Protein AF-A0A812KE28-F1 (afdb_monomer_lite)

pLDDT: mean 78.77, std 24.31, range [26.3, 98.69]

Secondary structure (DSSP, 8-state):
--------PPPP----EEEEGGG-TT-HHHHHHHHHHHHHHHHHHHS---GGGGTTT----EEEEEEE-TTS-EEEEEEE-B----TT-PBPHHHHHHHHHHHTT--GGGEEEEEEE-TTSSSSS-PPPHHHHHHHHHHHHHHSEEEEEE-SSTT--SSEEEEEEEESGGGS---PPS-----------S---

Structure (mmCIF, N/CA/C/O backbone):
data_AF-A0A812KE28-F1
#
_entry.id   AF-A0A812KE28-F1
#
loop_
_atom_site.group_PDB
_atom_site.id
_atom_site.type_symbol
_atom_site.label_atom_id
_atom_site.label_alt_id
_atom_site.label_comp_id
_atom_site.label_asym_id
_atom_site.label_entity_id
_atom_site.label_seq_id
_atom_site.pdbx_PDB_ins_code
_atom_site.Cartn_x
_atom_site.Cartn_y
_atom_site.Cartn_z
_atom_site.occupancy
_atom_site.B_iso_or_equiv
_atom_site.auth_seq_id
_atom_site.auth_comp_id
_atom_site.auth_asym_id
_atom_site.auth_atom_id
_atom_site.pdbx_PDB_model_num
ATOM 1 N N . MET A 1 1 ? -19.542 -46.000 -8.761 1.00 37.72 1 MET A N 1
ATOM 2 C CA . MET A 1 1 ? -18.659 -45.176 -7.905 1.00 37.72 1 MET A CA 1
ATOM 3 C C . MET A 1 1 ? -17.827 -44.263 -8.810 1.00 37.72 1 MET A C 1
ATOM 5 O O . MET A 1 1 ? -16.831 -44.700 -9.364 1.00 37.72 1 MET A O 1
ATOM 9 N N . ARG A 1 2 ? -18.285 -43.032 -9.065 1.00 26.53 2 ARG A N 1
ATOM 10 C CA . ARG A 1 2 ? -17.530 -41.985 -9.777 1.00 26.53 2 ARG A CA 1
ATOM 11 C C . ARG A 1 2 ? -17.681 -40.709 -8.954 1.00 26.53 2 ARG A C 1
ATOM 13 O O . ARG A 1 2 ? -18.783 -40.181 -8.863 1.00 26.53 2 ARG A O 1
ATOM 20 N N . ARG A 1 3 ? -16.612 -40.272 -8.284 1.00 29.94 3 ARG A N 1
ATOM 21 C CA . ARG A 1 3 ? -16.568 -38.966 -7.614 1.00 29.94 3 ARG A CA 1
ATOM 22 C C . ARG A 1 3 ? -16.165 -37.935 -8.663 1.00 29.94 3 ARG A C 1
ATOM 24 O O . ARG A 1 3 ? -15.027 -37.939 -9.115 1.00 29.94 3 ARG A O 1
ATOM 31 N N . SER A 1 4 ? -17.123 -37.111 -9.074 1.00 26.30 4 SER A N 1
ATOM 32 C CA . SER A 1 4 ? -16.876 -35.915 -9.876 1.00 26.30 4 SER A CA 1
ATOM 33 C C . SER A 1 4 ? -16.371 -34.814 -8.947 1.00 26.30 4 SER A C 1
ATOM 35 O O . SER A 1 4 ? -17.132 -34.306 -8.130 1.00 26.30 4 SER A O 1
ATOM 37 N N . PHE A 1 5 ? -15.088 -34.478 -9.058 1.00 38.66 5 PHE A N 1
ATOM 38 C CA . PHE A 1 5 ? -14.515 -33.244 -8.529 1.00 38.66 5 PHE A CA 1
ATOM 39 C C . PHE A 1 5 ? -14.694 -32.156 -9.594 1.00 38.66 5 PHE A C 1
ATOM 41 O O . PHE A 1 5 ? -13.983 -32.158 -10.588 1.00 38.66 5 PHE A O 1
ATOM 48 N N . ASN A 1 6 ? -15.644 -31.251 -9.381 1.00 30.36 6 ASN A N 1
ATOM 49 C CA . ASN A 1 6 ? -15.790 -29.963 -10.065 1.00 30.36 6 ASN A CA 1
ATOM 50 C C . ASN A 1 6 ? -16.249 -28.987 -8.972 1.00 30.36 6 ASN A C 1
ATOM 52 O O . ASN A 1 6 ? -17.087 -29.360 -8.161 1.00 30.36 6 ASN A O 1
ATOM 56 N N . SER A 1 7 ? -15.792 -27.754 -8.844 1.00 32.28 7 SER A N 1
ATOM 57 C CA . SER A 1 7 ? -14.800 -26.948 -9.547 1.00 32.28 7 SER A CA 1
ATOM 58 C C . SER A 1 7 ? -14.500 -25.768 -8.614 1.00 32.28 7 SER A C 1
ATOM 60 O O . SER A 1 7 ? -15.306 -25.450 -7.740 1.00 32.28 7 SER A O 1
ATOM 62 N N . LEU A 1 8 ? -13.333 -25.152 -8.791 1.00 32.28 8 LEU A N 1
ATOM 63 C CA . LEU A 1 8 ? -12.823 -24.025 -8.017 1.00 32.28 8 LEU A CA 1
ATOM 64 C C . LEU A 1 8 ? -13.880 -22.951 -7.709 1.00 32.28 8 LEU A C 1
ATOM 66 O O . LEU A 1 8 ? -14.607 -22.504 -8.594 1.00 32.28 8 LEU A O 1
ATOM 70 N N . GLY A 1 9 ? -13.895 -22.520 -6.446 1.00 28.23 9 GLY A N 1
ATOM 71 C CA . GLY A 1 9 ? -14.680 -21.389 -5.975 1.00 28.23 9 GLY A CA 1
ATOM 72 C C . GLY A 1 9 ? -14.342 -20.115 -6.748 1.00 28.23 9 GLY A C 1
ATOM 73 O O . GLY A 1 9 ? -13.178 -19.751 -6.914 1.00 28.23 9 GLY A O 1
ATOM 74 N N . SER A 1 10 ? -15.400 -19.472 -7.228 1.00 35.31 10 SER A N 1
ATOM 75 C CA . SER A 1 10 ? -15.420 -18.173 -7.890 1.00 35.31 10 SER A CA 1
ATOM 76 C C . SER A 1 10 ? -14.762 -17.097 -7.013 1.00 35.31 10 SER A C 1
ATOM 78 O O . SER A 1 10 ? -15.231 -16.821 -5.909 1.00 35.31 10 SER A O 1
ATOM 80 N N . LEU A 1 11 ? -13.688 -16.484 -7.520 1.00 38.38 11 LEU A N 1
ATOM 81 C CA . LEU A 1 11 ? -13.110 -15.240 -7.003 1.00 38.38 11 LEU A CA 1
ATOM 82 C C . LEU A 1 11 ? -14.181 -14.135 -7.046 1.00 38.38 11 LEU A C 1
ATOM 84 O O . LEU A 1 11 ? -14.817 -13.945 -8.078 1.00 38.38 11 LEU A O 1
ATOM 88 N N . ALA A 1 12 ? -14.390 -13.468 -5.910 1.00 37.50 12 ALA A N 1
ATOM 89 C CA . ALA A 1 12 ? -15.411 -12.447 -5.677 1.00 37.50 12 ALA A CA 1
ATOM 90 C C . ALA A 1 12 ? -15.494 -11.374 -6.778 1.00 37.50 12 ALA A C 1
ATOM 92 O O . ALA A 1 12 ? -14.481 -10.989 -7.368 1.00 37.50 12 ALA A O 1
ATOM 93 N N . ALA A 1 13 ? -16.709 -10.863 -7.002 1.00 39.91 13 ALA A N 1
ATOM 94 C CA . ALA A 1 13 ? -16.970 -9.739 -7.888 1.00 39.91 13 ALA A CA 1
ATOM 95 C C . ALA A 1 13 ? -16.282 -8.486 -7.336 1.00 39.91 13 ALA A C 1
ATOM 97 O O . ALA A 1 13 ? -16.642 -7.936 -6.298 1.00 39.91 13 ALA A O 1
ATOM 98 N N . VAL A 1 14 ? -15.242 -8.077 -8.042 1.00 43.06 14 VAL A N 1
ATOM 99 C CA . VAL A 1 14 ? -14.545 -6.822 -7.843 1.00 43.06 14 VAL A CA 1
ATOM 100 C C . VAL A 1 14 ? -15.406 -5.705 -8.427 1.00 43.06 14 VAL A C 1
ATOM 102 O O . VAL A 1 14 ? -15.656 -5.700 -9.630 1.00 43.06 14 VAL A O 1
ATOM 105 N N . GLU A 1 15 ? -15.819 -4.742 -7.608 1.00 45.59 15 GLU A N 1
ATOM 106 C CA . GLU A 1 15 ? -16.233 -3.435 -8.119 1.00 45.59 15 GLU A CA 1
ATOM 107 C C . GLU A 1 15 ? -14.980 -2.571 -8.289 1.00 45.59 15 GLU A C 1
ATOM 109 O O . GLU A 1 15 ? -14.330 -2.230 -7.300 1.00 45.59 15 GLU A O 1
ATOM 114 N N . ASP A 1 16 ? -14.626 -2.249 -9.534 1.00 48.72 16 ASP A N 1
ATOM 115 C CA . ASP A 1 16 ? -13.628 -1.227 -9.845 1.00 48.72 16 ASP A CA 1
ATOM 116 C C . ASP A 1 16 ? -14.375 0.112 -9.974 1.00 48.72 16 ASP A C 1
ATOM 118 O O . ASP A 1 16 ? -15.079 0.356 -10.954 1.00 48.72 16 ASP A O 1
ATOM 122 N N . LEU A 1 17 ? -14.267 0.975 -8.962 1.00 59.72 17 LEU A N 1
ATOM 123 C CA . LEU A 1 17 ? -14.873 2.311 -8.980 1.00 59.72 17 LEU A CA 1
ATOM 124 C C . LEU A 1 17 ? -13.772 3.362 -9.114 1.00 59.72 17 LEU A C 1
ATOM 126 O O . LEU A 1 17 ? -12.861 3.378 -8.287 1.00 59.72 17 LEU A O 1
ATOM 130 N N . SER A 1 18 ? -13.854 4.218 -10.137 1.00 57.50 18 SER A N 1
ATOM 131 C CA . SER A 1 18 ? -12.934 5.345 -10.344 1.00 57.50 18 SER A CA 1
ATOM 132 C C . SER A 1 18 ? -13.529 6.627 -9.772 1.00 57.50 18 SER A C 1
ATOM 134 O O . SER A 1 18 ? -14.681 6.939 -10.065 1.00 57.50 18 SER A O 1
ATOM 136 N N . TRP A 1 19 ? -12.733 7.356 -8.994 1.00 64.75 19 TRP A N 1
ATOM 137 C CA . TRP A 1 19 ? -13.110 8.620 -8.360 1.00 64.75 19 TRP A CA 1
ATOM 138 C C . TRP A 1 19 ? -11.985 9.641 -8.525 1.00 64.75 19 TRP A C 1
ATOM 140 O O . TRP A 1 19 ? -10.807 9.260 -8.542 1.00 64.75 19 TRP A O 1
ATOM 150 N N . ASP A 1 20 ? -12.351 10.917 -8.618 1.00 65.38 20 ASP A N 1
ATOM 151 C CA . ASP A 1 20 ? -11.421 12.018 -8.376 1.00 65.38 20 ASP A CA 1
ATOM 152 C C . ASP A 1 20 ? -11.269 12.174 -6.852 1.00 65.38 20 ASP A C 1
ATOM 154 O O . ASP A 1 20 ? -12.243 12.042 -6.108 1.00 65.38 20 ASP A O 1
ATOM 158 N N . VAL A 1 21 ? -10.046 12.383 -6.359 1.00 59.62 21 VAL A N 1
ATOM 159 C CA . VAL A 1 21 ? -9.761 12.412 -4.908 1.00 59.62 21 VAL A CA 1
ATOM 160 C C . VAL A 1 21 ? -10.504 13.551 -4.209 1.00 59.62 21 VAL A C 1
ATOM 162 O O . VAL A 1 21 ? -10.950 13.378 -3.075 1.00 59.62 21 VAL A O 1
ATOM 165 N N . ASP A 1 22 ? -10.707 14.671 -4.902 1.00 60.78 22 ASP A N 1
ATOM 166 C CA . ASP A 1 22 ? -11.465 15.818 -4.394 1.00 60.78 22 ASP A CA 1
ATOM 167 C C . ASP A 1 22 ? -12.949 15.485 -4.148 1.00 60.78 22 ASP A C 1
ATOM 169 O O . ASP A 1 22 ? -13.578 16.083 -3.279 1.00 60.78 22 ASP A O 1
ATOM 173 N N . ASP A 1 23 ? -13.498 14.467 -4.820 1.00 64.06 23 ASP A N 1
ATOM 174 C CA . ASP A 1 23 ? -14.874 14.001 -4.605 1.00 64.06 23 ASP A CA 1
ATOM 175 C C . ASP A 1 23 ? -14.997 13.046 -3.392 1.00 64.06 23 ASP A C 1
ATOM 177 O O . ASP A 1 23 ? -16.087 12.562 -3.072 1.00 64.06 23 ASP A O 1
ATOM 181 N N . MET A 1 24 ? -13.891 12.747 -2.692 1.00 66.62 24 MET A N 1
ATOM 182 C CA . MET A 1 24 ? -13.823 11.762 -1.601 1.00 66.62 24 MET A CA 1
ATOM 183 C C . MET A 1 24 ? -13.942 12.362 -0.192 1.00 66.62 24 MET A C 1
ATOM 185 O O . MET A 1 24 ? -13.499 11.739 0.775 1.00 66.62 24 MET A O 1
ATOM 189 N N . GLU A 1 25 ? -14.588 13.523 -0.032 1.00 62.78 25 GLU A N 1
ATOM 190 C CA . GLU A 1 25 ? -14.766 14.203 1.270 1.00 62.78 25 GLU A CA 1
ATOM 191 C C . GLU A 1 25 ? -15.376 13.305 2.370 1.00 62.78 25 GLU A C 1
ATOM 193 O O . GLU A 1 25 ? -15.186 13.547 3.561 1.00 62.78 25 GLU A O 1
ATOM 198 N N . THR A 1 26 ? -16.089 12.243 1.985 1.00 72.06 26 THR A N 1
ATOM 199 C CA . THR A 1 26 ? -16.750 11.301 2.905 1.00 72.06 26 THR A CA 1
ATOM 200 C C . THR A 1 26 ? -15.920 10.062 3.272 1.00 72.06 26 THR A C 1
ATOM 202 O O . THR A 1 26 ? -16.363 9.274 4.105 1.00 72.06 26 THR A O 1
ATOM 205 N N . GLU A 1 27 ? -14.725 9.881 2.701 1.00 84.50 27 GLU A N 1
ATOM 206 C CA . GLU A 1 27 ? -13.867 8.696 2.895 1.00 84.50 27 GLU A CA 1
ATOM 207 C C . GLU A 1 27 ? -12.452 9.116 3.363 1.00 84.50 27 GLU A C 1
ATOM 209 O O . GLU A 1 27 ? -11.467 8.988 2.618 1.00 84.50 27 GLU A O 1
ATOM 214 N N . PRO A 1 28 ? -12.316 9.636 4.601 1.00 90.25 28 PRO A N 1
ATOM 215 C CA . PRO A 1 28 ? -11.078 10.245 5.092 1.00 90.25 28 PRO A CA 1
ATOM 216 C C . PRO A 1 28 ? -9.891 9.274 5.130 1.00 90.25 28 PRO A C 1
ATOM 218 O O . PRO A 1 28 ? -8.745 9.695 4.964 1.00 90.25 28 PRO A O 1
ATOM 221 N N . GLU A 1 29 ? -10.125 7.970 5.305 1.00 94.12 29 GLU A N 1
ATOM 222 C CA . GLU A 1 29 ? -9.060 6.966 5.290 1.00 94.12 29 GLU A CA 1
ATOM 223 C C . GLU A 1 29 ? -8.425 6.797 3.909 1.00 94.12 29 GLU A C 1
ATOM 225 O O . GLU A 1 29 ? -7.232 6.496 3.824 1.00 94.12 29 GLU A O 1
ATOM 230 N N . ILE A 1 30 ? -9.194 6.987 2.832 1.00 93.19 30 ILE A N 1
ATOM 231 C CA . ILE A 1 30 ? -8.682 6.888 1.461 1.00 93.19 30 ILE A CA 1
ATOM 232 C C . ILE A 1 30 ? -7.868 8.132 1.123 1.00 93.19 30 ILE A C 1
ATOM 234 O O . ILE A 1 30 ? -6.735 7.990 0.665 1.00 93.19 30 ILE A O 1
ATOM 238 N N . VAL A 1 31 ? -8.388 9.326 1.425 1.00 93.06 31 VAL A N 1
ATOM 239 C CA . VAL A 1 31 ? -7.655 10.592 1.240 1.00 93.06 31 VAL A CA 1
ATOM 240 C C . VAL A 1 31 ? -6.328 10.555 2.004 1.00 93.06 31 VAL A C 1
ATOM 242 O O . VAL A 1 31 ? -5.270 10.849 1.448 1.00 93.06 31 VAL A O 1
ATOM 245 N N . PHE A 1 32 ? -6.351 10.092 3.258 1.00 96.38 32 PHE A N 1
ATOM 246 C CA . PHE A 1 32 ? -5.139 9.907 4.053 1.00 96.38 32 PHE A CA 1
ATOM 247 C C . PHE A 1 32 ? -4.160 8.910 3.410 1.00 96.38 32 PHE A C 1
ATOM 249 O O . PHE A 1 32 ? -2.956 9.164 3.385 1.00 96.38 32 PHE A O 1
ATOM 256 N N . ALA A 1 33 ? -4.653 7.789 2.869 1.00 97.50 33 ALA A N 1
ATOM 257 C CA . ALA A 1 33 ? -3.813 6.798 2.196 1.00 97.50 33 ALA A CA 1
ATOM 258 C C . ALA A 1 33 ? -3.136 7.358 0.936 1.00 97.50 33 ALA A C 1
ATOM 260 O O . ALA A 1 33 ? -1.957 7.080 0.712 1.00 97.50 33 ALA A O 1
ATOM 261 N N . VAL A 1 34 ? -3.865 8.141 0.134 1.00 95.81 34 VAL A N 1
ATOM 262 C CA . VAL A 1 34 ? -3.349 8.789 -1.081 1.00 95.81 34 VAL A CA 1
ATOM 263 C C . VAL A 1 34 ? -2.249 9.781 -0.722 1.00 95.81 34 VAL A C 1
ATOM 265 O O . VAL A 1 34 ? -1.142 9.655 -1.243 1.00 95.81 34 VAL A O 1
ATOM 268 N N . ASN A 1 35 ? -2.504 10.682 0.231 1.00 95.94 35 ASN A N 1
ATOM 269 C CA . ASN A 1 35 ? -1.520 11.674 0.676 1.00 95.94 35 ASN A CA 1
ATOM 270 C C . ASN A 1 35 ? -0.254 11.001 1.225 1.00 95.94 35 ASN A C 1
ATOM 272 O O . ASN A 1 35 ? 0.861 11.330 0.825 1.00 95.94 35 ASN A O 1
ATOM 276 N N . ALA A 1 36 ? -0.411 9.987 2.081 1.00 98.25 36 ALA A N 1
ATOM 277 C CA . ALA A 1 36 ? 0.724 9.254 2.636 1.00 98.25 36 ALA A CA 1
ATOM 278 C C . ALA A 1 36 ? 1.523 8.490 1.563 1.00 98.25 36 ALA A C 1
ATOM 280 O O . ALA A 1 36 ? 2.746 8.357 1.671 1.00 98.25 36 ALA A O 1
ATOM 281 N N . LEU A 1 37 ? 0.859 7.969 0.526 1.00 98.00 37 LEU A N 1
ATOM 282 C CA . LEU A 1 37 ? 1.540 7.313 -0.588 1.00 98.00 37 LEU A CA 1
ATOM 283 C C . LEU A 1 37 ? 2.259 8.325 -1.487 1.00 98.00 37 LEU A C 1
ATOM 285 O O . LEU A 1 37 ? 3.371 8.036 -1.925 1.00 98.00 37 LEU A O 1
ATOM 289 N N . GLN A 1 38 ? 1.677 9.503 -1.714 1.00 96.56 38 GLN A N 1
ATOM 290 C CA . GLN A 1 38 ? 2.316 10.605 -2.433 1.00 96.56 38 GLN A CA 1
ATOM 291 C C . GLN A 1 38 ? 3.585 11.074 -1.707 1.00 96.56 38 GLN A C 1
ATOM 293 O O . GLN A 1 38 ? 4.635 11.234 -2.330 1.00 96.56 38 GLN A O 1
ATOM 298 N N . GLU A 1 39 ? 3.535 11.207 -0.379 1.00 97.50 39 GLU A N 1
ATOM 299 C CA . GLU A 1 39 ? 4.710 11.512 0.446 1.00 97.50 39 GLU A CA 1
ATOM 300 C C . GLU A 1 39 ? 5.782 10.416 0.354 1.00 97.50 39 GLU A C 1
ATOM 302 O O . GLU A 1 39 ? 6.972 10.712 0.207 1.00 97.50 39 GLU A O 1
ATOM 307 N N . LEU A 1 40 ? 5.388 9.138 0.418 1.00 98.00 40 LEU A N 1
ATOM 308 C CA . LEU A 1 40 ? 6.314 8.014 0.254 1.00 98.00 40 LEU A CA 1
ATOM 309 C C . LEU A 1 40 ? 6.955 8.011 -1.139 1.00 98.00 40 LEU A C 1
ATOM 311 O O . LEU A 1 40 ? 8.157 7.772 -1.251 1.00 98.00 40 LEU A O 1
ATOM 315 N N . PHE A 1 41 ? 6.173 8.283 -2.182 1.00 96.75 41 PHE A N 1
ATOM 316 C CA . PHE A 1 41 ? 6.643 8.379 -3.559 1.00 96.75 41 PHE A CA 1
ATOM 317 C C . PHE A 1 41 ? 7.673 9.503 -3.712 1.00 96.75 41 PHE A C 1
ATOM 319 O O . PHE A 1 41 ? 8.777 9.251 -4.194 1.00 96.75 41 PHE A O 1
ATOM 326 N N . ALA A 1 42 ? 7.374 10.706 -3.211 1.00 96.44 42 ALA A N 1
ATOM 327 C CA . ALA A 1 42 ? 8.297 11.840 -3.245 1.00 96.44 42 ALA A CA 1
ATOM 328 C C . ALA A 1 42 ? 9.604 11.542 -2.488 1.00 96.44 42 ALA A C 1
ATOM 330 O O . ALA A 1 42 ? 10.694 11.852 -2.968 1.00 96.44 42 ALA A O 1
ATOM 331 N N . ARG A 1 43 ? 9.516 10.878 -1.327 1.00 96.81 43 ARG A N 1
ATOM 332 C CA . ARG A 1 43 ? 10.693 10.423 -0.570 1.00 96.81 43 ARG A CA 1
ATOM 333 C C . ARG A 1 43 ? 11.511 9.387 -1.331 1.00 96.81 43 ARG A C 1
ATOM 335 O O . ARG A 1 43 ? 12.734 9.446 -1.289 1.00 96.81 43 ARG A O 1
ATOM 342 N N . TRP A 1 44 ? 10.855 8.437 -1.993 1.00 96.19 44 TRP A N 1
ATOM 343 C CA . TRP A 1 44 ? 11.526 7.418 -2.795 1.00 96.19 44 TRP A CA 1
ATOM 344 C C . TRP A 1 44 ? 12.261 8.034 -3.994 1.00 96.19 44 TRP A C 1
ATOM 346 O O . TRP A 1 44 ? 13.404 7.664 -4.233 1.00 96.19 44 TRP A O 1
ATOM 356 N N . GLN A 1 45 ? 11.672 9.022 -4.679 1.00 94.88 45 GLN A N 1
ATOM 357 C CA . GLN A 1 45 ? 12.322 9.724 -5.797 1.00 94.88 45 GLN A CA 1
ATOM 358 C C . GLN A 1 45 ? 13.629 10.429 -5.403 1.00 94.88 45 GLN A C 1
ATOM 360 O O . GLN A 1 45 ? 14.508 10.609 -6.240 1.00 94.88 45 GLN A O 1
ATOM 365 N N . GLN A 1 46 ? 13.744 10.850 -4.143 1.00 95.81 46 GLN A N 1
ATOM 366 C CA . GLN A 1 46 ? 14.921 11.541 -3.612 1.00 95.81 46 GLN A CA 1
ATOM 367 C C . GLN A 1 46 ? 15.919 10.592 -2.934 1.00 95.81 46 GLN A C 1
ATOM 369 O O . GLN A 1 46 ? 17.013 11.017 -2.566 1.00 95.81 46 GLN A O 1
ATOM 374 N N . ALA A 1 47 ? 15.543 9.332 -2.713 1.00 93.31 47 ALA A N 1
ATOM 375 C CA . ALA A 1 47 ? 16.365 8.375 -1.992 1.00 93.31 47 ALA A CA 1
ATOM 376 C C . ALA A 1 47 ? 17.410 7.730 -2.908 1.00 93.31 47 ALA A C 1
ATOM 378 O O . ALA A 1 47 ? 17.131 7.372 -4.050 1.00 93.31 47 ALA A O 1
ATOM 379 N N . GLU A 1 48 ? 18.603 7.488 -2.367 1.00 91.12 48 GLU A N 1
ATOM 380 C CA . GLU A 1 48 ? 19.551 6.563 -2.981 1.00 91.12 48 GLU A CA 1
ATOM 381 C C . GLU A 1 48 ? 19.060 5.127 -2.743 1.00 91.12 48 GLU A C 1
ATOM 383 O O . GLU A 1 48 ? 18.931 4.677 -1.601 1.00 91.12 48 GLU A O 1
ATOM 388 N N . THR A 1 49 ? 18.719 4.415 -3.818 1.00 86.81 49 THR A N 1
ATOM 389 C CA . THR A 1 49 ? 18.166 3.057 -3.739 1.00 86.81 49 THR A CA 1
ATOM 390 C C . THR A 1 49 ? 19.228 1.999 -4.007 1.00 86.81 49 THR A C 1
ATOM 392 O O . THR A 1 49 ? 19.957 2.081 -4.994 1.00 86.81 49 THR A O 1
ATOM 395 N N . ASP A 1 50 ? 19.256 0.951 -3.185 1.00 90.56 50 ASP A N 1
ATOM 396 C CA . ASP A 1 50 ? 20.098 -0.223 -3.418 1.00 90.56 50 ASP A CA 1
ATOM 397 C C . ASP A 1 50 ? 19.388 -1.232 -4.339 1.00 90.56 50 ASP A C 1
ATOM 399 O O . ASP A 1 50 ? 18.364 -1.824 -3.982 1.00 90.56 50 ASP A O 1
ATOM 403 N N . ASN A 1 51 ? 19.977 -1.464 -5.517 1.00 88.88 51 ASN A N 1
ATOM 404 C CA . ASN A 1 51 ? 19.496 -2.412 -6.526 1.00 88.88 51 ASN A CA 1
ATOM 405 C C . ASN A 1 51 ? 19.345 -3.847 -6.000 1.00 88.88 51 ASN A C 1
ATOM 407 O O . ASN A 1 51 ? 18.619 -4.648 -6.596 1.00 88.88 51 ASN A O 1
ATOM 411 N N . PHE A 1 52 ? 20.016 -4.196 -4.899 1.00 92.75 52 PHE A N 1
ATOM 412 C CA . PHE A 1 52 ? 19.870 -5.491 -4.247 1.00 92.75 52 PHE A CA 1
ATOM 413 C C . PHE A 1 52 ? 18.409 -5.803 -3.890 1.00 92.75 52 PHE A C 1
ATOM 415 O O . PHE A 1 52 ? 17.966 -6.944 -4.061 1.00 92.75 52 PHE A O 1
ATOM 422 N N . TRP A 1 53 ? 17.642 -4.806 -3.438 1.00 94.25 53 TRP A N 1
ATOM 423 C CA . TRP A 1 53 ? 16.277 -5.024 -2.955 1.00 94.25 53 TRP A CA 1
ATOM 424 C C . TRP A 1 53 ? 15.291 -5.381 -4.068 1.00 94.25 53 TRP A C 1
ATOM 426 O O . TRP A 1 53 ? 14.348 -6.119 -3.802 1.00 94.25 53 TRP A O 1
ATOM 436 N N . GLN A 1 54 ? 15.524 -4.959 -5.313 1.00 94.44 54 GLN A N 1
ATOM 437 C CA . GLN A 1 54 ? 14.703 -5.307 -6.485 1.00 94.44 54 GLN A CA 1
ATOM 438 C C . GLN A 1 54 ? 15.520 -6.063 -7.544 1.00 94.44 54 GLN A C 1
ATOM 440 O O . GLN A 1 54 ? 15.375 -5.861 -8.746 1.00 94.44 54 GLN A O 1
ATOM 445 N N . ARG A 1 55 ? 16.419 -6.948 -7.104 1.00 93.00 55 ARG A N 1
ATOM 446 C CA . ARG A 1 55 ? 17.411 -7.609 -7.969 1.00 93.00 55 ARG A CA 1
ATOM 447 C C . ARG A 1 55 ? 16.872 -8.599 -9.009 1.00 93.00 55 ARG A C 1
ATOM 449 O O . ARG A 1 55 ? 17.675 -9.101 -9.791 1.00 93.00 55 ARG A O 1
ATOM 456 N N . LYS A 1 56 ? 15.591 -8.990 -8.975 1.00 91.25 56 LYS A N 1
ATOM 457 C CA . LYS A 1 56 ? 15.038 -9.994 -9.906 1.00 91.25 56 LYS A CA 1
ATOM 458 C C . LYS A 1 56 ? 14.317 -9.330 -11.069 1.00 91.25 56 LYS A C 1
ATOM 460 O O . LYS A 1 56 ? 14.584 -9.682 -12.212 1.00 91.25 56 LYS A O 1
ATOM 465 N N . SER A 1 57 ? 13.387 -8.423 -10.788 1.00 91.88 57 SER A N 1
ATOM 466 C CA . SER A 1 57 ? 12.602 -7.734 -11.810 1.00 91.88 57 SER A CA 1
ATOM 467 C C . SER A 1 57 ? 13.106 -6.326 -12.103 1.00 91.88 57 SER A C 1
ATOM 469 O O . SER A 1 57 ? 12.688 -5.756 -13.107 1.00 91.88 57 SER A O 1
ATOM 471 N N . HIS A 1 58 ? 13.936 -5.750 -11.226 1.00 91.88 58 HIS A N 1
ATOM 472 C CA . HIS A 1 58 ? 14.337 -4.339 -11.253 1.00 91.88 58 HIS A CA 1
ATOM 473 C C . HIS A 1 58 ? 13.154 -3.364 -11.182 1.00 91.88 58 HIS A C 1
ATOM 475 O O . HIS A 1 58 ? 13.270 -2.208 -11.577 1.00 91.88 58 HIS A O 1
ATOM 481 N N . LYS A 1 59 ? 12.003 -3.827 -10.672 1.00 93.19 59 LYS A N 1
ATOM 482 C CA . LYS A 1 59 ? 10.799 -3.006 -10.511 1.00 93.19 59 LYS A CA 1
ATOM 483 C C . LYS A 1 59 ? 10.559 -2.709 -9.046 1.00 93.19 59 LYS A C 1
ATOM 485 O O . LYS A 1 59 ? 10.479 -3.628 -8.229 1.00 93.19 59 LYS A O 1
ATOM 490 N N . VAL A 1 60 ? 10.392 -1.430 -8.744 1.00 95.94 60 VAL A N 1
ATOM 491 C CA . VAL A 1 60 ? 9.924 -0.967 -7.441 1.00 95.94 60 VAL A CA 1
ATOM 492 C C . VAL A 1 60 ? 8.400 -0.980 -7.443 1.00 95.94 60 VAL A C 1
ATOM 494 O O . VAL A 1 60 ? 7.767 -0.687 -8.448 1.00 95.94 60 VAL A O 1
ATOM 497 N N . VAL A 1 61 ? 7.812 -1.329 -6.310 1.00 97.44 61 VAL A N 1
ATOM 498 C CA . VAL A 1 61 ? 6.400 -1.146 -5.987 1.00 97.44 61 VAL A CA 1
ATOM 499 C C . VAL A 1 61 ? 6.361 -0.493 -4.618 1.00 97.44 61 VAL A C 1
ATOM 501 O O . VAL A 1 61 ? 7.043 -0.952 -3.697 1.00 97.44 61 VAL A O 1
ATOM 504 N N . LEU A 1 62 ? 5.561 0.558 -4.480 1.00 98.12 62 LEU A N 1
ATOM 505 C CA . LEU A 1 62 ? 5.339 1.244 -3.211 1.00 98.12 62 LEU A CA 1
ATOM 506 C C . LEU A 1 62 ? 3.928 0.952 -2.717 1.00 98.12 62 LEU A C 1
ATOM 508 O O . LEU A 1 62 ? 2.987 0.831 -3.502 1.00 98.12 62 LEU A O 1
ATOM 512 N N . SER A 1 63 ? 3.778 0.843 -1.404 1.00 98.69 63 SER A N 1
ATOM 513 C CA . SER A 1 63 ? 2.474 0.715 -0.772 1.00 98.69 63 SER A CA 1
ATOM 514 C C . SER A 1 63 ? 2.441 1.435 0.566 1.00 98.69 63 SER A C 1
ATOM 516 O O . SER A 1 63 ? 3.456 1.545 1.252 1.00 98.69 63 SER A O 1
ATOM 518 N N . VAL A 1 64 ? 1.261 1.904 0.952 1.00 98.69 64 VAL A N 1
ATOM 519 C CA . VAL A 1 64 ? 0.969 2.385 2.299 1.00 98.69 64 VAL A CA 1
ATOM 520 C C . VAL A 1 64 ? -0.209 1.600 2.854 1.00 98.69 64 VAL A C 1
ATOM 522 O O . VAL A 1 64 ? -1.253 1.500 2.214 1.00 98.69 64 VAL A O 1
ATOM 525 N N . VAL A 1 65 ? -0.050 1.077 4.069 1.00 98.69 65 VAL A N 1
ATOM 526 C CA . VAL A 1 65 ? -1.120 0.438 4.840 1.00 98.69 65 VAL A CA 1
ATOM 527 C C . VAL A 1 65 ? -1.577 1.396 5.932 1.00 98.69 65 VAL A C 1
ATOM 529 O O . VAL A 1 65 ? -0.812 1.725 6.837 1.00 98.69 65 VAL A O 1
ATOM 532 N N . VAL A 1 66 ? -2.822 1.851 5.852 1.00 98.56 66 VAL A N 1
ATOM 533 C CA . VAL A 1 66 ? -3.430 2.758 6.827 1.00 98.56 66 VAL A CA 1
ATOM 534 C C . VAL A 1 66 ? -4.086 1.956 7.937 1.00 98.56 66 VAL A C 1
ATOM 536 O O . VAL A 1 66 ? -4.943 1.100 7.691 1.00 98.56 66 VAL A O 1
ATOM 539 N N . CYS A 1 67 ? -3.701 2.275 9.168 1.00 98.25 67 CYS A N 1
ATOM 540 C CA . CYS A 1 67 ? -4.281 1.720 10.379 1.00 98.25 67 CYS A CA 1
ATOM 541 C C . CYS A 1 67 ? -4.947 2.819 11.210 1.00 98.25 67 CYS A C 1
ATOM 543 O O . CYS A 1 67 ? -4.408 3.918 11.330 1.00 98.25 67 CYS A O 1
ATOM 545 N N . ALA A 1 68 ? -6.081 2.504 11.832 1.00 97.25 68 ALA A N 1
ATOM 546 C CA . ALA A 1 68 ? -6.742 3.373 12.801 1.00 97.25 68 ALA A CA 1
ATOM 547 C C . ALA A 1 68 ? -6.348 2.982 14.234 1.00 97.25 68 ALA A C 1
ATOM 549 O O . ALA A 1 68 ? -6.474 1.820 14.630 1.00 97.25 68 ALA A O 1
ATOM 550 N N . ARG A 1 69 ? -5.875 3.947 15.024 1.00 96.00 69 ARG A N 1
ATOM 551 C CA . ARG A 1 69 ? -5.715 3.816 16.481 1.00 96.00 69 ARG A CA 1
ATOM 552 C C . ARG A 1 69 ? -7.093 3.849 17.162 1.00 96.00 69 ARG A C 1
ATOM 554 O O . ARG A 1 69 ? -8.083 4.257 16.563 1.00 96.00 69 ARG A O 1
ATOM 561 N N . GLU A 1 70 ? -7.161 3.451 18.433 1.00 93.12 70 GLU A N 1
ATOM 562 C CA . GLU A 1 70 ? -8.425 3.426 19.197 1.00 93.12 70 GLU A CA 1
ATOM 563 C C . GLU A 1 70 ? -9.068 4.810 19.353 1.00 93.12 70 GLU A C 1
ATOM 565 O O . GLU A 1 70 ? -10.287 4.926 19.402 1.00 93.12 70 GLU A O 1
ATOM 570 N N . ASN A 1 71 ? -8.254 5.867 19.363 1.00 93.94 71 ASN A N 1
ATOM 571 C CA . ASN A 1 71 ? -8.707 7.257 19.392 1.00 93.94 71 ASN A CA 1
ATOM 572 C C . ASN A 1 71 ? -9.154 7.790 18.011 1.00 93.94 71 ASN A C 1
ATOM 574 O O . ASN A 1 71 ? -9.396 8.987 17.877 1.00 93.94 71 ASN A O 1
ATOM 578 N N . GLY A 1 72 ? -9.201 6.942 16.978 1.00 93.31 72 GLY A N 1
ATOM 579 C CA . GLY A 1 72 ? -9.562 7.311 15.607 1.00 93.31 72 GLY A CA 1
ATOM 580 C C . GLY A 1 72 ? -8.427 7.918 14.775 1.00 93.31 72 GLY A C 1
ATOM 581 O O . GLY A 1 72 ? -8.614 8.153 13.586 1.00 93.31 72 GLY A O 1
ATOM 582 N N . THR A 1 73 ? -7.239 8.148 15.346 1.00 96.50 73 THR A N 1
ATOM 583 C CA . THR A 1 73 ? -6.096 8.678 14.588 1.00 96.50 73 THR A CA 1
ATOM 584 C C . THR A 1 73 ? -5.609 7.666 13.552 1.00 96.50 73 THR A C 1
ATOM 586 O O . THR A 1 73 ? -5.360 6.501 13.874 1.00 96.50 73 THR A O 1
ATOM 589 N N . LEU A 1 74 ? -5.428 8.128 12.315 1.00 98.12 74 LEU A N 1
ATOM 590 C CA . LEU A 1 74 ? -4.894 7.328 11.218 1.00 98.12 74 LEU A CA 1
ATOM 591 C C . LEU A 1 74 ? -3.367 7.371 11.198 1.00 98.12 74 LEU A C 1
ATOM 593 O O . LEU A 1 74 ? -2.754 8.413 11.424 1.00 98.12 74 LEU A O 1
ATOM 597 N N . VAL A 1 75 ? -2.748 6.226 10.916 1.00 98.25 75 VAL A N 1
ATOM 598 C CA . VAL A 1 75 ? -1.294 6.097 10.782 1.00 98.25 75 VAL A CA 1
ATOM 599 C C . VAL A 1 75 ? -0.966 5.268 9.546 1.00 98.25 75 VAL A C 1
ATOM 601 O O . VAL A 1 75 ? -1.546 4.204 9.327 1.00 98.25 75 VAL A O 1
ATOM 604 N N . ALA A 1 76 ? -0.020 5.755 8.748 1.00 98.50 76 ALA A N 1
ATOM 605 C CA . ALA A 1 76 ? 0.444 5.120 7.523 1.00 98.50 76 ALA A CA 1
ATOM 606 C C . ALA A 1 76 ? 1.682 4.247 7.778 1.00 98.50 76 ALA A C 1
ATOM 608 O O . ALA A 1 76 ? 2.683 4.710 8.324 1.00 98.50 76 ALA A O 1
ATOM 609 N N . MET A 1 77 ? 1.631 2.992 7.336 1.00 98.56 77 MET A N 1
ATOM 610 C CA . MET A 1 77 ? 2.753 2.053 7.353 1.00 98.56 77 MET A CA 1
ATOM 611 C C . MET A 1 77 ? 3.286 1.884 5.930 1.00 98.56 77 MET A C 1
ATOM 613 O O . MET A 1 77 ? 2.663 1.174 5.135 1.00 98.56 77 MET A O 1
ATOM 617 N N . PRO A 1 78 ? 4.410 2.530 5.577 1.00 98.56 78 PRO A N 1
ATOM 618 C CA . PRO A 1 78 ? 4.968 2.417 4.240 1.00 98.56 78 PRO A CA 1
ATOM 619 C C . PRO A 1 78 ? 5.619 1.046 4.039 1.00 98.56 78 PRO A C 1
ATOM 621 O O . PRO A 1 78 ? 6.260 0.500 4.944 1.00 98.56 78 PRO A O 1
ATOM 624 N N . GLY A 1 79 ? 5.481 0.525 2.828 1.00 98.25 79 GLY A N 1
ATOM 625 C CA . GLY A 1 79 ? 6.049 -0.727 2.361 1.00 98.25 79 GLY A CA 1
ATOM 626 C C . GLY A 1 79 ? 6.619 -0.590 0.952 1.00 98.25 79 GLY A C 1
ATOM 627 O O . GLY A 1 79 ? 6.148 0.202 0.137 1.00 98.25 79 GLY A O 1
ATOM 628 N N . MET A 1 80 ? 7.645 -1.387 0.675 1.00 97.94 80 MET A N 1
ATOM 629 C CA . MET A 1 80 ? 8.292 -1.510 -0.629 1.00 97.94 80 MET A CA 1
ATOM 630 C C . MET A 1 80 ? 8.547 -2.994 -0.888 1.00 97.94 80 MET A C 1
ATOM 632 O O . MET A 1 80 ? 8.819 -3.742 0.056 1.00 97.94 80 MET A O 1
ATOM 636 N N . ASN A 1 81 ? 8.409 -3.450 -2.132 1.00 97.06 81 ASN A N 1
ATOM 637 C CA . ASN A 1 81 ? 8.692 -4.846 -2.466 1.00 97.06 81 ASN A CA 1
ATOM 638 C C . ASN A 1 81 ? 10.177 -5.171 -2.260 1.00 97.06 81 ASN A C 1
ATOM 640 O O . ASN A 1 81 ? 11.037 -4.339 -2.525 1.00 97.06 81 ASN A O 1
ATOM 644 N N . THR A 1 82 ? 10.485 -6.396 -1.837 1.00 95.88 82 THR A N 1
ATOM 645 C CA . THR A 1 82 ? 11.863 -6.893 -1.740 1.00 95.88 82 THR A CA 1
ATOM 646 C C . THR A 1 82 ? 11.994 -8.270 -2.385 1.00 95.88 82 THR A C 1
ATOM 648 O O . THR A 1 82 ? 11.166 -9.161 -2.200 1.00 95.88 82 THR A O 1
ATOM 651 N N . GLU A 1 83 ? 13.046 -8.462 -3.171 1.00 94.44 83 GLU A N 1
ATOM 652 C CA . GLU A 1 83 ? 13.230 -9.605 -4.066 1.00 94.44 83 GLU A CA 1
ATOM 653 C C . GLU A 1 83 ? 14.462 -10.432 -3.704 1.00 94.44 83 GLU A C 1
ATOM 655 O O . GLU A 1 83 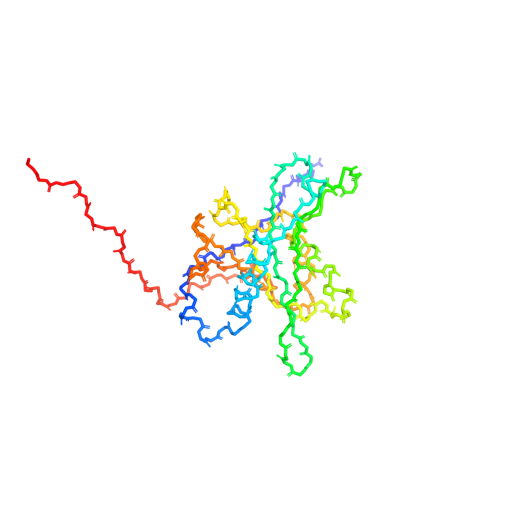? 15.281 -10.812 -4.549 1.00 94.44 83 GLU A O 1
ATOM 660 N N . VAL A 1 84 ? 14.589 -10.740 -2.416 1.00 86.44 84 VAL A N 1
ATOM 661 C CA . VAL A 1 84 ? 15.651 -11.617 -1.927 1.00 86.44 84 VAL A CA 1
ATOM 662 C C . VAL A 1 84 ? 15.384 -13.030 -2.458 1.00 86.44 84 VAL A C 1
ATOM 664 O O . VAL A 1 84 ? 14.287 -13.569 -2.312 1.00 86.44 84 VAL A O 1
ATOM 667 N N . ALA A 1 85 ? 16.365 -13.631 -3.135 1.00 72.00 85 ALA A N 1
ATOM 668 C CA . ALA A 1 85 ? 16.227 -14.967 -3.714 1.00 72.00 85 ALA A CA 1
ATOM 669 C C . ALA A 1 85 ? 16.227 -16.037 -2.611 1.00 72.00 85 ALA A C 1
ATOM 671 O O . ALA A 1 85 ? 17.260 -16.617 -2.293 1.00 72.00 85 ALA A O 1
ATOM 672 N N . LEU A 1 86 ? 15.057 -16.271 -2.021 1.00 78.25 86 LEU A N 1
ATOM 673 C CA . LEU A 1 86 ? 14.826 -17.238 -0.952 1.00 78.25 86 LEU A CA 1
ATOM 674 C C . LEU A 1 86 ? 13.742 -18.235 -1.363 1.00 78.25 86 LEU A C 1
ATOM 676 O O . LEU A 1 86 ? 12.870 -17.917 -2.174 1.00 78.25 86 LEU A O 1
ATOM 680 N N . THR A 1 87 ? 13.741 -19.415 -0.741 1.00 82.38 87 THR A N 1
ATOM 681 C CA . THR A 1 87 ? 12.695 -20.437 -0.926 1.00 82.38 87 THR A CA 1
ATOM 682 C C . THR A 1 87 ? 11.297 -19.901 -0.599 1.00 82.38 87 THR A C 1
ATOM 684 O O . THR A 1 87 ? 10.321 -20.300 -1.224 1.00 82.38 87 THR A O 1
ATOM 687 N N . ALA A 1 88 ? 11.201 -18.952 0.339 1.00 80.94 88 ALA A N 1
ATOM 688 C CA . ALA A 1 88 ? 9.951 -18.285 0.712 1.00 80.94 88 ALA A CA 1
ATOM 689 C C . ALA A 1 88 ? 9.445 -17.260 -0.331 1.00 80.94 88 ALA A C 1
ATOM 691 O O . ALA A 1 88 ? 8.320 -16.773 -0.214 1.00 80.94 88 ALA A O 1
ATOM 692 N N . GLY A 1 89 ? 10.245 -16.950 -1.357 1.00 86.19 89 GLY A N 1
ATOM 693 C CA . GLY A 1 89 ? 9.910 -16.007 -2.424 1.00 86.19 89 GLY A CA 1
ATOM 694 C C . GLY A 1 89 ? 10.108 -14.530 -2.062 1.00 86.19 89 GLY A C 1
ATOM 695 O O . GLY A 1 89 ? 10.514 -14.183 -0.955 1.00 86.19 89 GLY A O 1
ATOM 696 N N . SER A 1 90 ? 9.822 -13.656 -3.034 1.00 92.50 90 SER A N 1
ATOM 697 C CA . SER A 1 90 ? 9.855 -12.196 -2.869 1.00 92.50 90 SER A CA 1
ATOM 698 C C . SER A 1 90 ? 8.702 -11.699 -1.981 1.00 92.50 90 SER A C 1
ATOM 700 O O . SER A 1 90 ? 7.605 -12.279 -1.963 1.00 92.50 90 SER A O 1
ATOM 702 N N . LEU A 1 91 ? 8.913 -10.579 -1.293 1.00 95.12 91 LEU A N 1
ATOM 703 C CA . LEU A 1 91 ? 7.903 -9.883 -0.500 1.00 95.12 91 LEU A CA 1
ATOM 704 C C . LEU A 1 91 ? 7.301 -8.729 -1.313 1.00 95.12 91 LEU A C 1
ATOM 706 O O . LEU A 1 91 ? 8.025 -7.914 -1.875 1.00 95.12 91 LEU A O 1
ATOM 710 N N . CYS A 1 92 ? 5.973 -8.657 -1.382 1.00 97.44 92 CYS A N 1
ATOM 711 C CA . CYS A 1 92 ? 5.278 -7.553 -2.050 1.00 97.44 92 CYS A CA 1
ATOM 712 C C . CYS A 1 92 ? 5.182 -6.334 -1.119 1.00 97.44 92 CYS A C 1
ATOM 714 O O . CYS A 1 92 ? 5.200 -6.496 0.104 1.00 97.44 92 CYS A O 1
ATOM 716 N N . ALA A 1 93 ? 5.042 -5.135 -1.685 1.00 98.38 93 ALA A N 1
ATOM 717 C CA . ALA A 1 93 ? 5.027 -3.883 -0.929 1.00 98.38 93 ALA A CA 1
ATOM 718 C C . ALA A 1 93 ? 3.895 -3.831 0.109 1.00 98.38 93 ALA A C 1
ATOM 720 O O . ALA A 1 93 ? 4.108 -3.410 1.244 1.00 98.38 93 ALA A O 1
ATOM 721 N N . GLU A 1 94 ? 2.718 -4.343 -0.243 1.00 98.56 94 GLU A N 1
ATOM 722 C CA . GLU A 1 94 ? 1.542 -4.408 0.627 1.00 98.56 94 GLU A CA 1
ATOM 723 C C . GLU A 1 94 ? 1.833 -5.279 1.855 1.00 98.56 94 GLU A C 1
ATOM 725 O O . GLU A 1 94 ? 1.554 -4.893 2.989 1.00 98.56 94 GLU A O 1
ATOM 730 N N . ARG A 1 95 ? 2.467 -6.444 1.647 1.00 97.69 95 ARG A N 1
ATOM 731 C CA . ARG A 1 95 ? 2.854 -7.357 2.736 1.00 97.69 95 ARG A CA 1
ATOM 732 C C . ARG A 1 95 ? 3.941 -6.756 3.622 1.00 97.69 95 ARG A C 1
ATOM 734 O O . ARG A 1 95 ? 3.903 -6.976 4.829 1.00 97.69 95 ARG A O 1
ATOM 741 N N . ALA A 1 96 ? 4.868 -5.982 3.057 1.00 98.19 96 ALA A N 1
ATOM 742 C CA . ALA A 1 96 ? 5.850 -5.238 3.841 1.00 98.19 96 ALA A CA 1
ATOM 743 C C . ALA A 1 96 ? 5.171 -4.194 4.749 1.00 98.19 96 ALA A C 1
ATOM 745 O O . ALA A 1 96 ? 5.478 -4.129 5.939 1.00 98.19 96 ALA A O 1
ATOM 746 N N . GLY A 1 97 ? 4.192 -3.445 4.226 1.00 98.50 97 GLY A N 1
ATOM 747 C CA . GLY A 1 97 ? 3.397 -2.497 5.013 1.00 98.50 97 GLY A CA 1
ATOM 748 C C . GLY A 1 97 ? 2.563 -3.176 6.108 1.00 98.50 97 GLY A C 1
ATOM 749 O O . GLY A 1 97 ? 2.545 -2.710 7.246 1.00 98.50 97 GLY A O 1
ATOM 750 N N . ILE A 1 98 ? 1.936 -4.322 5.811 1.00 98.38 98 ILE A N 1
ATOM 751 C CA . ILE A 1 98 ? 1.181 -5.114 6.801 1.00 98.38 98 ILE A CA 1
ATOM 752 C C . ILE A 1 98 ? 2.110 -5.624 7.909 1.00 98.38 98 ILE A C 1
ATOM 754 O O . ILE A 1 98 ? 1.778 -5.522 9.089 1.00 98.38 98 ILE A O 1
ATOM 758 N N . ALA A 1 99 ? 3.278 -6.164 7.551 1.00 98.06 99 ALA A N 1
ATOM 759 C CA . ALA A 1 99 ? 4.256 -6.634 8.529 1.00 98.06 99 ALA A CA 1
ATOM 760 C C . ALA A 1 99 ? 4.731 -5.489 9.433 1.00 98.06 99 ALA A C 1
ATOM 762 O O . ALA A 1 99 ? 4.805 -5.662 10.647 1.00 98.06 99 ALA A O 1
ATOM 763 N N . ARG A 1 100 ? 4.960 -4.299 8.864 1.00 98.44 100 ARG A N 1
ATOM 764 C CA . ARG A 1 100 ? 5.286 -3.099 9.637 1.00 98.44 100 ARG A CA 1
ATOM 765 C C . ARG A 1 100 ? 4.160 -2.700 10.593 1.00 98.44 100 ARG A C 1
ATOM 767 O O . ARG A 1 100 ? 4.444 -2.404 11.747 1.00 98.44 100 ARG A O 1
ATOM 774 N N . ALA A 1 101 ? 2.900 -2.746 10.161 1.00 98.31 101 ALA A N 1
ATOM 775 C CA . ALA A 1 101 ? 1.758 -2.498 11.045 1.00 98.31 101 ALA A CA 1
ATOM 776 C C . ALA A 1 101 ? 1.752 -3.449 12.254 1.00 98.31 101 ALA A C 1
ATOM 778 O O . ALA A 1 101 ? 1.520 -3.016 13.382 1.00 98.31 101 ALA A O 1
ATOM 779 N N . ALA A 1 102 ? 2.066 -4.729 12.030 1.00 97.81 102 ALA A N 1
ATOM 780 C CA . ALA A 1 102 ? 2.187 -5.711 13.102 1.00 97.81 102 ALA A CA 1
ATOM 781 C C . ALA A 1 102 ? 3.365 -5.406 14.048 1.00 97.81 102 ALA A C 1
ATOM 783 O O . ALA A 1 102 ? 3.213 -5.543 15.260 1.00 97.81 102 ALA A O 1
ATOM 784 N N . THR A 1 103 ? 4.511 -4.950 13.527 1.00 98.19 103 THR A N 1
ATOM 785 C CA . THR A 1 103 ? 5.652 -4.487 14.343 1.00 98.19 103 THR A CA 1
ATOM 786 C C . THR A 1 103 ? 5.294 -3.278 15.209 1.00 98.19 103 THR A C 1
ATOM 788 O O . THR A 1 103 ? 5.753 -3.184 16.340 1.00 98.19 103 THR A O 1
ATOM 791 N N . GLU A 1 104 ? 4.423 -2.397 14.717 1.00 97.62 104 GLU A N 1
ATOM 792 C CA . GLU A 1 104 ? 3.885 -1.239 15.449 1.00 97.62 104 GLU A CA 1
ATOM 793 C C . GLU A 1 104 ? 2.675 -1.591 16.345 1.00 97.62 104 GLU A C 1
ATOM 795 O O . GLU A 1 104 ? 1.935 -0.709 16.802 1.00 97.62 104 GLU A O 1
ATOM 800 N N . PHE A 1 105 ? 2.471 -2.890 16.595 1.00 96.81 105 PHE A N 1
ATOM 801 C CA . PHE A 1 105 ? 1.447 -3.471 17.467 1.00 96.81 105 PHE A CA 1
ATOM 802 C C . PHE A 1 105 ? 0.000 -3.131 17.084 1.00 96.81 105 PHE A C 1
ATOM 804 O O . PHE A 1 105 ? -0.900 -3.171 17.924 1.00 96.81 105 PHE A O 1
ATOM 811 N N . PHE A 1 106 ? -0.265 -2.828 15.811 1.00 97.75 106 PHE A N 1
ATOM 812 C CA . PHE A 1 106 ? -1.640 -2.723 15.338 1.00 97.75 106 PHE A CA 1
ATOM 813 C C . PHE A 1 106 ? -2.276 -4.110 15.236 1.00 97.75 106 PHE A C 1
ATOM 815 O O . PHE A 1 106 ? -1.745 -5.029 14.613 1.00 97.75 106 PHE A O 1
ATOM 822 N N . HIS A 1 107 ? -3.467 -4.251 15.813 1.00 96.50 107 HIS A N 1
ATOM 823 C CA . HIS A 1 107 ? -4.301 -5.425 15.581 1.00 96.50 107 HIS A CA 1
ATOM 824 C C . HIS A 1 107 ? -4.784 -5.463 14.128 1.00 96.50 107 HIS A C 1
ATOM 826 O O . HIS A 1 107 ? -5.045 -4.418 13.540 1.00 96.50 107 HIS A O 1
ATOM 832 N N . ALA A 1 108 ? -5.0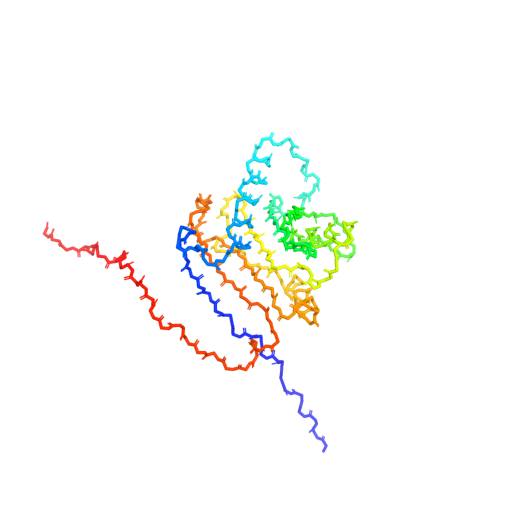13 -6.660 13.577 1.00 94.88 108 ALA A N 1
ATOM 833 C CA . ALA A 1 108 ? -5.522 -6.825 12.210 1.00 94.88 108 ALA A CA 1
ATOM 834 C C . ALA A 1 108 ? -6.757 -5.944 11.926 1.00 94.88 108 ALA A C 1
ATOM 836 O O . ALA A 1 108 ? -6.768 -5.230 10.927 1.00 94.88 108 ALA A O 1
ATOM 837 N N . LYS A 1 109 ? -7.715 -5.887 12.872 1.00 95.50 109 LYS A N 1
ATOM 838 C CA . LYS A 1 109 ? -8.944 -5.068 12.796 1.00 95.50 109 LYS A CA 1
ATOM 839 C C . LYS A 1 109 ? -8.723 -3.559 12.598 1.00 95.50 109 LYS A C 1
ATOM 841 O O . LYS A 1 109 ? -9.643 -2.829 12.211 1.00 95.50 109 LYS A O 1
ATOM 846 N N . ALA A 1 110 ? -7.524 -3.077 12.923 1.00 96.88 110 ALA A N 1
ATOM 847 C CA . ALA A 1 110 ? -7.145 -1.680 12.784 1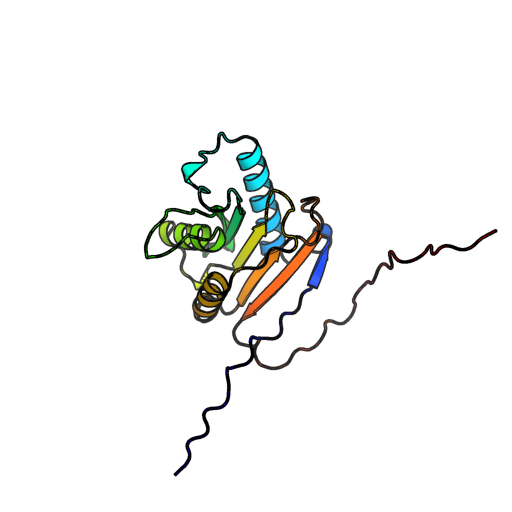.00 96.88 110 ALA A CA 1
ATOM 848 C C . ALA A 1 110 ? -6.792 -1.312 11.339 1.00 96.88 110 ALA A C 1
ATOM 850 O O . ALA A 1 110 ? -6.880 -0.136 11.003 1.00 96.88 110 ALA A O 1
ATOM 851 N N . ILE A 1 111 ? -6.428 -2.277 10.488 1.00 97.38 111 ILE A N 1
ATOM 852 C CA . ILE A 1 111 ? -6.099 -2.042 9.076 1.00 97.38 111 ILE A CA 1
ATOM 853 C C . ILE A 1 111 ? -7.373 -1.651 8.322 1.00 97.38 111 ILE A C 1
ATOM 855 O O . ILE A 1 111 ? -8.352 -2.399 8.347 1.00 97.38 111 ILE A O 1
ATOM 859 N N . LYS A 1 112 ? -7.350 -0.488 7.657 1.00 96.31 112 LYS A N 1
ATOM 860 C CA . LYS A 1 112 ? -8.498 0.093 6.936 1.00 96.31 112 LYS A CA 1
ATOM 861 C C . LYS A 1 112 ? -8.282 0.164 5.432 1.00 96.31 112 LYS A C 1
ATOM 863 O O . LYS A 1 112 ? -9.143 -0.273 4.671 1.00 96.31 112 LYS A O 1
ATOM 868 N N . VAL A 1 113 ? -7.136 0.698 5.011 1.00 97.62 113 VAL A N 1
ATOM 869 C CA . VAL A 1 113 ? -6.843 0.979 3.599 1.00 97.62 113 VAL A CA 1
ATOM 870 C C . VAL A 1 113 ? -5.447 0.486 3.236 1.00 97.62 113 VAL A C 1
ATOM 872 O O . VAL A 1 113 ? -4.523 0.604 4.036 1.00 97.62 113 VAL A O 1
ATOM 875 N N . ILE A 1 114 ? -5.282 -0.048 2.029 1.00 98.31 114 ILE A N 1
ATOM 876 C CA . ILE A 1 114 ? -3.980 -0.297 1.408 1.00 98.31 114 ILE A CA 1
ATOM 877 C C . ILE A 1 114 ? -3.933 0.459 0.083 1.00 98.31 114 ILE A C 1
ATOM 879 O O . ILE A 1 114 ? -4.661 0.114 -0.842 1.00 98.31 114 ILE A O 1
ATOM 883 N N . ALA A 1 115 ? -3.072 1.464 -0.024 1.00 97.88 115 ALA A N 1
ATOM 884 C CA . ALA A 1 115 ? -2.779 2.126 -1.291 1.00 97.88 115 ALA A CA 1
ATOM 885 C C . ALA A 1 115 ? -1.518 1.514 -1.913 1.00 97.88 115 ALA A C 1
ATOM 887 O O . ALA A 1 115 ? -0.572 1.191 -1.189 1.00 97.88 115 ALA A O 1
ATOM 888 N N . VAL A 1 116 ? -1.500 1.313 -3.230 1.00 97.62 116 VAL A N 1
ATOM 889 C CA . VAL A 1 116 ? -0.384 0.675 -3.947 1.00 97.62 116 VAL A CA 1
ATOM 890 C C . VAL A 1 116 ? -0.155 1.321 -5.313 1.00 97.62 116 VAL A C 1
ATOM 892 O O . VAL A 1 116 ? -1.105 1.695 -5.999 1.00 97.62 116 VAL A O 1
ATOM 895 N N . ILE A 1 117 ? 1.114 1.458 -5.705 1.00 96.56 117 ILE A N 1
ATOM 896 C CA . ILE A 1 117 ? 1.517 2.071 -6.975 1.00 96.56 117 ILE A CA 1
ATOM 897 C C . ILE A 1 117 ? 2.795 1.428 -7.532 1.00 96.56 117 ILE A C 1
ATOM 899 O O . ILE A 1 117 ? 3.707 1.063 -6.782 1.00 96.56 117 ILE A O 1
ATOM 903 N N . ASP A 1 118 ? 2.857 1.300 -8.858 1.00 95.38 118 ASP A N 1
ATOM 904 C CA . ASP A 1 118 ? 4.110 1.141 -9.597 1.00 95.38 118 ASP A CA 1
ATOM 905 C C . ASP A 1 118 ? 4.632 2.551 -9.913 1.00 95.38 118 ASP A C 1
ATOM 907 O O . ASP A 1 118 ? 4.068 3.217 -10.782 1.00 95.38 118 ASP A O 1
ATOM 911 N N . PRO A 1 119 ? 5.686 3.037 -9.236 1.00 93.50 119 PRO A N 1
ATOM 912 C CA . PRO A 1 119 ? 6.157 4.397 -9.421 1.00 93.50 119 PRO A CA 1
ATOM 913 C C . PRO A 1 119 ? 6.718 4.671 -10.825 1.00 93.50 119 PRO A C 1
ATOM 915 O O . PRO A 1 119 ? 6.896 5.830 -11.186 1.00 93.50 119 PRO A O 1
ATOM 918 N N . SER A 1 120 ? 6.987 3.639 -11.631 1.00 91.31 120 SER A N 1
ATOM 919 C CA . SER A 1 120 ? 7.377 3.809 -13.036 1.00 91.31 120 SER A CA 1
ATOM 920 C C . SER A 1 120 ? 6.189 4.022 -13.980 1.00 91.31 120 SER A C 1
ATOM 922 O O . SER A 1 120 ? 6.398 4.319 -15.154 1.00 91.31 120 SER A O 1
ATOM 924 N N . GLY A 1 121 ? 4.953 3.821 -13.506 1.00 90.25 121 GLY A N 1
ATOM 925 C CA . GLY A 1 121 ? 3.751 3.829 -14.342 1.00 90.25 121 GLY A CA 1
ATOM 926 C C . GLY A 1 121 ? 3.621 2.605 -15.259 1.00 90.25 121 GLY A C 1
ATOM 927 O O . GLY A 1 121 ? 2.708 2.542 -16.079 1.00 90.25 121 GLY A O 1
ATOM 928 N N . GLY A 1 122 ? 4.513 1.612 -15.137 1.00 89.25 122 GLY A N 1
ATOM 929 C CA . GLY A 1 122 ? 4.535 0.427 -15.998 1.00 89.25 122 GLY A CA 1
ATOM 930 C C . GLY A 1 122 ? 3.354 -0.529 -15.798 1.00 89.25 122 GLY A C 1
ATOM 931 O O . GLY A 1 122 ? 3.059 -1.328 -16.690 1.00 89.25 122 GLY A O 1
ATOM 932 N N . ILE A 1 123 ? 2.684 -0.471 -14.643 1.00 89.25 123 ILE A N 1
ATOM 933 C CA . ILE A 1 123 ? 1.449 -1.201 -14.342 1.00 89.25 123 ILE A CA 1
ATOM 934 C C . ILE A 1 123 ? 0.458 -0.244 -13.672 1.00 89.25 123 ILE A C 1
ATOM 936 O O . ILE A 1 123 ? 0.646 0.142 -12.520 1.00 89.25 123 ILE A O 1
ATOM 940 N N . ALA A 1 124 ? -0.625 0.085 -14.375 1.00 88.62 124 ALA A N 1
ATOM 941 C CA . ALA A 1 124 ? -1.694 0.945 -13.881 1.00 88.62 124 ALA A CA 1
ATOM 942 C C . ALA A 1 1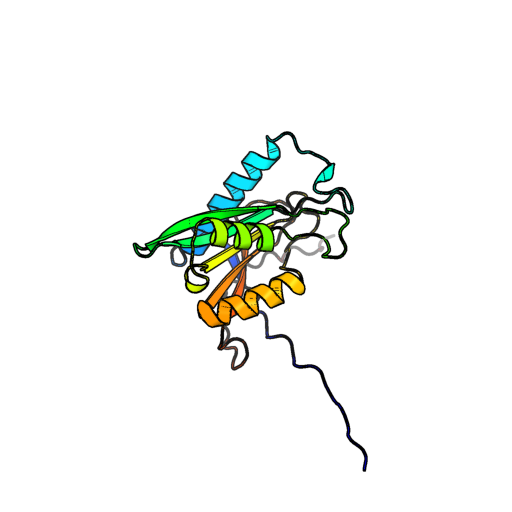24 ? -3.066 0.435 -14.376 1.00 88.62 124 ALA A C 1
ATOM 944 O O . ALA A 1 124 ? -3.234 0.253 -15.584 1.00 88.62 124 ALA A O 1
ATOM 945 N N . PRO A 1 125 ? -4.044 0.171 -13.487 1.00 91.00 125 PRO A N 1
ATOM 946 C CA . PRO A 1 125 ? -3.905 0.072 -12.034 1.00 91.00 125 PRO A CA 1
ATOM 947 C C . PRO A 1 125 ? -3.134 -1.177 -11.592 1.00 91.00 125 PRO A C 1
ATOM 949 O O . PRO A 1 125 ? -3.335 -2.281 -12.105 1.00 91.00 125 PRO A O 1
ATOM 952 N N . LEU A 1 126 ? -2.269 -1.011 -10.589 1.00 93.56 126 LEU A N 1
ATOM 953 C CA . LEU A 1 126 ? -1.588 -2.124 -9.934 1.00 93.56 126 LEU A CA 1
ATOM 954 C C . LEU A 1 126 ? -2.469 -2.695 -8.819 1.00 93.56 126 LEU A C 1
ATOM 956 O O . LEU A 1 126 ? -2.651 -2.074 -7.778 1.00 93.56 126 LEU A O 1
ATOM 960 N N . TRP A 1 127 ? -2.989 -3.903 -9.021 1.00 94.56 127 TRP A N 1
ATOM 961 C CA . TRP A 1 127 ? -3.759 -4.612 -7.999 1.00 94.56 127 TRP A CA 1
ATOM 962 C C . TRP A 1 127 ? -2.892 -5.586 -7.192 1.00 94.56 127 TRP A C 1
ATOM 964 O O . TRP A 1 127 ? -1.944 -6.154 -7.745 1.00 94.56 127 TRP A O 1
ATOM 974 N N . PRO A 1 128 ? -3.245 -5.860 -5.917 1.00 95.25 128 PRO A N 1
ATOM 975 C CA . PRO A 1 128 ? -2.528 -6.833 -5.110 1.00 95.25 128 PRO A CA 1
ATOM 976 C C . PRO A 1 128 ? -2.436 -8.192 -5.796 1.00 95.25 128 PRO A C 1
ATOM 978 O O . PRO A 1 128 ? -3.415 -8.681 -6.366 1.00 95.25 128 PRO A O 1
ATOM 981 N N . CYS A 1 129 ? -1.268 -8.831 -5.726 1.00 94.50 129 CYS A N 1
ATOM 982 C CA . CYS A 1 129 ? -1.082 -10.161 -6.306 1.00 94.50 129 CYS A CA 1
ATOM 983 C C . CYS A 1 129 ? -1.893 -11.227 -5.543 1.00 94.50 129 CYS A C 1
ATOM 985 O O . CYS A 1 129 ? -2.390 -10.975 -4.446 1.00 94.50 129 CYS A O 1
ATOM 987 N N . LYS A 1 130 ? -1.982 -12.456 -6.075 1.00 92.12 130 LYS A N 1
ATOM 988 C CA . LYS A 1 130 ? -2.759 -13.548 -5.448 1.00 92.12 130 LYS A CA 1
ATOM 989 C C . LYS A 1 130 ? -2.389 -13.797 -3.979 1.00 92.12 130 LYS A C 1
ATOM 991 O O . LYS A 1 130 ? -3.272 -13.932 -3.144 1.00 92.12 130 LYS A O 1
ATOM 996 N N . VAL A 1 131 ? -1.098 -13.760 -3.645 1.00 93.44 131 VAL A N 1
ATOM 997 C CA . VAL A 1 131 ? -0.633 -13.948 -2.260 1.00 93.44 131 VAL A CA 1
ATOM 998 C C . VAL A 1 131 ? -1.075 -12.789 -1.360 1.00 93.44 131 VAL A C 1
ATOM 1000 O O . VAL A 1 131 ? -1.497 -13.010 -0.229 1.00 93.44 131 VAL A O 1
ATOM 1003 N N . CYS A 1 132 ? -1.021 -11.546 -1.847 1.00 96.06 132 CYS A N 1
ATOM 1004 C CA . CYS A 1 132 ? -1.531 -10.395 -1.099 1.00 96.06 132 CYS A CA 1
ATOM 1005 C C . CYS A 1 132 ? -3.057 -10.458 -0.930 1.00 96.06 132 CYS A C 1
ATOM 1007 O O . CYS A 1 132 ? -3.559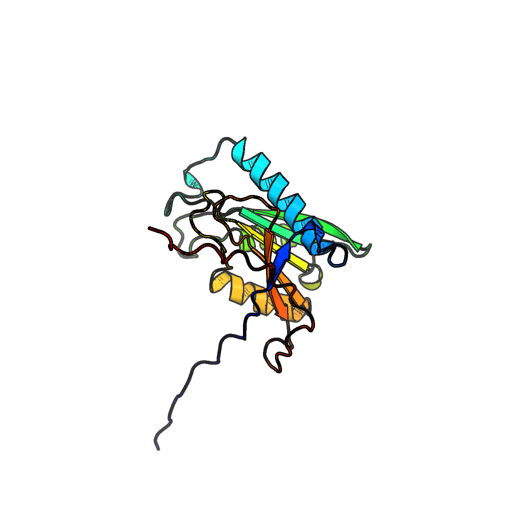 -10.138 0.142 1.00 96.06 132 CYS A O 1
ATOM 1009 N N . GLN A 1 133 ? -3.796 -10.925 -1.940 1.00 93.75 133 GLN A N 1
ATOM 1010 C CA . GLN A 1 133 ? -5.247 -11.128 -1.848 1.00 93.75 133 GLN A CA 1
ATOM 1011 C C . GLN A 1 133 ? -5.612 -12.188 -0.797 1.00 93.75 133 GLN A C 1
ATOM 1013 O O . GLN A 1 133 ? -6.558 -11.997 -0.035 1.00 93.75 133 GLN A O 1
ATOM 1018 N N . GLU A 1 134 ? -4.840 -13.272 -0.685 1.00 93.00 134 GLU A N 1
ATOM 1019 C CA . GLU A 1 134 ? -5.019 -14.273 0.377 1.00 93.00 134 GLU A CA 1
ATOM 1020 C C . GLU A 1 134 ? -4.779 -13.685 1.776 1.00 93.00 134 GLU A C 1
ATOM 1022 O O . GLU A 1 134 ? -5.496 -14.016 2.722 1.00 93.00 134 GLU A O 1
ATOM 1027 N N . TRP A 1 135 ? -3.794 -12.793 1.923 1.00 94.12 135 TRP A N 1
ATOM 1028 C CA . TRP A 1 135 ? -3.572 -12.059 3.173 1.00 94.12 135 TRP A CA 1
ATOM 1029 C C . TRP A 1 135 ? -4.747 -11.139 3.495 1.00 94.12 135 TRP A C 1
ATOM 1031 O O . TRP A 1 135 ? -5.263 -11.183 4.611 1.00 94.12 135 TRP A O 1
ATOM 1041 N N . LEU A 1 136 ? -5.199 -10.355 2.513 1.00 93.06 136 LEU A N 1
ATOM 1042 C CA . LEU A 1 136 ? -6.359 -9.476 2.645 1.00 93.06 136 LEU A CA 1
ATOM 1043 C C . LEU A 1 136 ? -7.600 -10.253 3.084 1.00 93.06 136 LEU A C 1
ATOM 1045 O O . LEU A 1 136 ? -8.251 -9.845 4.036 1.00 93.06 136 LEU A O 1
ATOM 1049 N N . SER A 1 137 ? -7.880 -11.408 2.478 1.00 88.94 137 SER A N 1
ATOM 1050 C CA . SER A 1 137 ? -9.013 -12.260 2.862 1.00 88.94 137 SER A CA 1
ATOM 1051 C C . SER A 1 137 ? -8.965 -12.675 4.341 1.00 88.94 137 SER A C 1
ATOM 1053 O O . SER A 1 137 ? -9.974 -12.576 5.039 1.00 88.94 137 SER A O 1
ATOM 1055 N N . LYS A 1 138 ? -7.790 -13.062 4.857 1.00 92.12 138 LYS A N 1
ATOM 1056 C CA . LYS A 1 138 ? -7.620 -13.419 6.278 1.00 92.12 138 LYS A CA 1
ATOM 1057 C C . LYS A 1 138 ? -7.765 -12.214 7.207 1.00 92.12 138 LYS A C 1
ATOM 1059 O O . LYS A 1 138 ? -8.363 -12.336 8.272 1.00 92.12 138 LYS A O 1
ATOM 1064 N N . LEU A 1 139 ? -7.223 -11.062 6.813 1.00 93.00 139 LEU A N 1
ATOM 1065 C CA . LEU A 1 139 ? -7.322 -9.823 7.587 1.00 93.00 139 LEU A CA 1
ATOM 1066 C C . LEU A 1 139 ? -8.761 -9.290 7.614 1.00 93.00 139 LEU A C 1
ATOM 1068 O O . LEU A 1 139 ? -9.231 -8.873 8.669 1.00 93.00 139 LEU A O 1
ATOM 1072 N N . CYS A 1 140 ? -9.493 -9.370 6.502 1.00 89.19 140 CYS A N 1
ATOM 1073 C CA . CYS A 1 140 ? -10.909 -9.005 6.428 1.00 89.19 140 CYS A CA 1
ATOM 1074 C C . CYS A 1 140 ? -11.768 -9.813 7.403 1.00 89.19 140 CYS A C 1
ATOM 1076 O O . CYS A 1 140 ? -12.660 -9.235 8.013 1.00 89.19 140 CYS A O 1
ATOM 1078 N N . GLY A 1 141 ? -11.448 -11.090 7.643 1.00 84.44 141 GLY A N 1
ATOM 1079 C CA . GLY A 1 141 ? -12.101 -11.893 8.687 1.00 84.44 141 GLY A CA 1
ATOM 1080 C C . GLY A 1 141 ? -11.913 -11.361 10.119 1.00 84.44 141 GLY A C 1
ATOM 1081 O O . GLY A 1 141 ? -12.510 -11.889 11.048 1.00 84.44 141 GLY A O 1
ATOM 1082 N N . GLN A 1 142 ? -11.072 -10.342 10.322 1.00 88.44 142 GLN A N 1
ATOM 1083 C CA . GLN A 1 142 ? -10.888 -9.634 11.595 1.00 88.44 142 GLN A CA 1
ATOM 1084 C C . GLN A 1 142 ? -11.353 -8.169 11.522 1.00 88.44 142 GLN A C 1
ATOM 1086 O O . GLN A 1 142 ? -11.851 -7.634 12.510 1.00 88.44 142 GLN A O 1
ATOM 1091 N N . SER A 1 143 ? -11.164 -7.505 10.377 1.00 79.62 143 SER A N 1
ATOM 1092 C CA . SER A 1 143 ? -11.480 -6.080 10.179 1.00 79.62 143 SER A CA 1
ATOM 1093 C C . SER A 1 143 ? -12.899 -5.806 9.685 1.00 79.62 143 SER A C 1
ATOM 1095 O O . SER A 1 143 ? -13.326 -4.653 9.700 1.00 79.62 143 SER A O 1
ATOM 1097 N N . GLY A 1 144 ? -13.609 -6.822 9.190 1.00 81.50 144 GLY A N 1
ATOM 1098 C CA . GLY A 1 144 ? -14.900 -6.708 8.505 1.00 81.50 144 GLY A CA 1
ATOM 1099 C C . GLY A 1 144 ? -14.772 -6.187 7.070 1.00 81.50 144 GLY A C 1
ATOM 1100 O O . GLY A 1 144 ? -15.316 -6.786 6.144 1.00 81.50 144 GLY A O 1
ATOM 1101 N N . LYS A 1 145 ? -14.010 -5.104 6.865 1.00 89.31 145 LYS A N 1
ATOM 1102 C CA . LYS A 1 145 ? -13.770 -4.482 5.556 1.00 89.31 145 LYS A CA 1
ATOM 1103 C C . LYS A 1 145 ? -12.353 -3.911 5.452 1.00 89.31 145 LYS A C 1
ATOM 1105 O O . LYS A 1 145 ? -11.882 -3.269 6.387 1.00 89.31 145 LYS A O 1
ATOM 1110 N N . ILE A 1 146 ? -11.700 -4.108 4.308 1.00 93.31 146 ILE A N 1
ATOM 1111 C CA . ILE A 1 146 ? -10.440 -3.454 3.926 1.00 93.31 146 ILE A CA 1
ATOM 1112 C C . ILE A 1 146 ? -10.600 -2.888 2.519 1.00 93.31 146 ILE A C 1
ATOM 1114 O O . ILE A 1 146 ? -11.076 -3.569 1.610 1.00 93.31 146 ILE A O 1
ATOM 1118 N N . THR A 1 147 ? -10.186 -1.645 2.327 1.00 94.19 147 THR A N 1
ATOM 1119 C CA . THR A 1 147 ? -10.216 -0.974 1.030 1.00 94.19 147 THR A CA 1
ATOM 1120 C C . THR A 1 147 ? -8.827 -0.995 0.395 1.00 94.19 147 THR A C 1
ATOM 1122 O O . THR A 1 147 ? -7.835 -0.720 1.059 1.00 94.19 147 THR A O 1
ATOM 1125 N N . VAL A 1 148 ? -8.734 -1.303 -0.893 1.00 95.62 148 VAL A N 1
ATOM 1126 C CA . VAL A 1 148 ? -7.504 -1.203 -1.679 1.00 95.62 148 VAL A CA 1
ATOM 1127 C C . VAL A 1 148 ? -7.650 -0.079 -2.689 1.00 95.62 148 VAL A C 1
ATOM 1129 O O . VAL A 1 148 ? -8.639 -0.033 -3.416 1.00 95.62 148 VAL A O 1
ATOM 1132 N N . VAL A 1 149 ? -6.659 0.802 -2.733 1.00 94.69 149 VAL A N 1
ATOM 1133 C CA . VAL A 1 149 ? -6.594 1.974 -3.608 1.00 94.69 149 VAL A CA 1
ATOM 1134 C C . VAL A 1 149 ? -5.453 1.771 -4.603 1.00 94.69 149 VAL A C 1
ATOM 1136 O O . VAL A 1 149 ? -4.328 1.465 -4.204 1.00 94.69 149 VAL A O 1
ATOM 1139 N N . ALA A 1 150 ? -5.744 1.933 -5.888 1.00 93.50 150 ALA A N 1
ATOM 1140 C CA . ALA A 1 150 ? -4.774 1.910 -6.979 1.00 93.50 150 ALA A CA 1
ATOM 1141 C C . ALA A 1 150 ? -5.018 3.099 -7.923 1.00 93.50 150 ALA A C 1
ATOM 1143 O O . ALA A 1 150 ? -6.015 3.806 -7.794 1.00 93.50 150 ALA A O 1
ATOM 1144 N N . PHE A 1 151 ? -4.115 3.328 -8.874 1.00 90.75 151 PHE A N 1
ATOM 1145 C CA . PHE A 1 151 ? -4.124 4.521 -9.728 1.00 90.75 151 PHE A CA 1
ATOM 1146 C C . PHE A 1 151 ? -4.307 4.108 -11.196 1.00 90.75 151 PHE A C 1
ATOM 1148 O O . PHE A 1 151 ? -3.579 3.232 -11.662 1.00 90.75 151 PHE A O 1
ATOM 1155 N N . PRO A 1 152 ? -5.293 4.663 -11.926 1.00 83.19 152 PRO A N 1
ATOM 1156 C CA . PRO A 1 152 ? -5.688 4.165 -13.246 1.00 83.19 152 PRO A CA 1
ATOM 1157 C C . PRO A 1 152 ? -4.736 4.572 -14.379 1.00 83.19 152 PRO A C 1
ATOM 1159 O O . PRO A 1 152 ? -4.747 3.936 -15.430 1.00 83.19 152 PRO A O 1
ATOM 1162 N N . GLY A 1 153 ? -3.951 5.636 -14.194 1.00 76.19 153 GLY A N 1
ATOM 1163 C CA . GLY A 1 153 ? -3.057 6.185 -15.211 1.00 76.19 153 GLY A CA 1
ATOM 1164 C C . GLY A 1 153 ? -1.588 5.887 -14.930 1.00 76.19 153 GLY A C 1
ATOM 1165 O O . GLY A 1 153 ? -1.177 5.774 -13.778 1.00 76.19 153 GLY A O 1
ATOM 1166 N N . ALA A 1 154 ? -0.788 5.825 -15.995 1.00 71.69 154 ALA A N 1
ATOM 1167 C CA . ALA A 1 154 ? 0.670 5.739 -15.893 1.00 71.69 154 ALA A CA 1
ATOM 1168 C C . ALA A 1 154 ? 1.308 7.037 -15.357 1.00 71.69 154 ALA A C 1
ATOM 1170 O O . ALA A 1 154 ? 2.469 7.032 -14.963 1.00 71.69 154 ALA A O 1
ATOM 1171 N N . GLU A 1 155 ? 0.558 8.146 -15.343 1.00 68.00 155 GLU A N 1
ATOM 1172 C CA . GLU A 1 155 ? 1.080 9.479 -15.020 1.00 68.00 155 GLU A CA 1
ATOM 1173 C C . GLU A 1 155 ? 1.233 9.760 -13.516 1.00 68.00 155 GLU A C 1
ATOM 1175 O O . GLU A 1 155 ? 1.686 10.839 -13.155 1.00 68.00 155 GLU A O 1
ATOM 1180 N N . ASN A 1 156 ? 0.940 8.794 -12.632 1.00 70.69 156 ASN A N 1
ATOM 1181 C CA . ASN A 1 156 ? 1.105 8.921 -11.173 1.00 70.69 156 ASN A CA 1
ATOM 1182 C C . ASN A 1 156 ? 0.581 10.263 -10.615 1.00 70.69 156 ASN A C 1
ATOM 1184 O O . ASN A 1 156 ? 1.212 10.860 -9.745 1.00 70.69 156 ASN A O 1
ATOM 1188 N N . ASP A 1 157 ? -0.547 10.763 -11.131 1.00 78.50 157 ASP A N 1
ATOM 1189 C CA . ASP A 1 157 ? -1.024 12.116 -10.822 1.00 78.50 157 ASP A CA 1
ATOM 1190 C C . ASP A 1 157 ? -1.598 12.256 -9.401 1.00 78.50 157 ASP A C 1
ATOM 1192 O O . ASP A 1 157 ? -1.809 13.373 -8.942 1.00 78.50 157 ASP A O 1
ATOM 1196 N N . PHE A 1 158 ? -1.821 11.143 -8.684 1.00 86.25 158 PHE A N 1
ATOM 1197 C CA . PHE A 1 158 ? -2.465 11.067 -7.360 1.00 86.25 158 PHE A CA 1
ATOM 1198 C C . PHE A 1 158 ? -3.828 11.785 -7.266 1.00 86.25 158 PHE A C 1
ATOM 1200 O O . PHE A 1 158 ? -4.394 11.878 -6.182 1.00 86.25 158 PHE A O 1
ATOM 1207 N N . GLN A 1 159 ? -4.377 12.250 -8.390 1.00 84.19 159 GLN A N 1
ATOM 1208 C CA . GLN A 1 159 ? -5.644 12.978 -8.485 1.00 84.19 159 GLN A CA 1
ATOM 1209 C C . GLN A 1 159 ? -6.802 12.012 -8.708 1.00 84.19 159 GLN A C 1
ATOM 1211 O O . GLN A 1 159 ? -7.928 12.275 -8.293 1.00 84.19 159 GLN A O 1
ATOM 1216 N N . ARG A 1 160 ? -6.520 10.876 -9.355 1.00 84.25 160 ARG A N 1
ATOM 1217 C CA . ARG A 1 160 ? -7.519 9.870 -9.709 1.00 84.25 160 ARG A CA 1
ATOM 1218 C C . ARG A 1 160 ? -7.166 8.537 -9.092 1.00 84.25 160 ARG A C 1
ATOM 1220 O O . ARG A 1 160 ? -6.052 8.036 -9.245 1.00 84.25 160 ARG A O 1
ATOM 1227 N N . VAL A 1 161 ? -8.148 7.920 -8.452 1.00 89.19 161 VAL A N 1
ATOM 1228 C CA . VAL A 1 161 ? -7.990 6.600 -7.847 1.00 89.19 161 VAL A CA 1
ATOM 1229 C C . VAL A 1 161 ? -9.046 5.639 -8.350 1.00 89.19 161 VAL A C 1
ATOM 1231 O O . VAL A 1 161 ? -10.157 6.022 -8.712 1.00 89.19 161 VAL A O 1
ATOM 1234 N N . VAL A 1 162 ? -8.687 4.363 -8.361 1.00 89.25 162 VAL A N 1
ATOM 1235 C CA . VAL A 1 162 ? -9.620 3.249 -8.458 1.00 89.25 162 VAL A CA 1
ATOM 1236 C C . VAL A 1 162 ? -9.581 2.457 -7.165 1.00 89.25 162 VAL A C 1
ATOM 1238 O O . VAL A 1 162 ? -8.518 2.219 -6.588 1.00 89.25 162 VAL A O 1
ATOM 1241 N N . VAL A 1 163 ? -10.753 2.057 -6.692 1.00 89.88 163 VAL A N 1
ATOM 1242 C CA . VAL A 1 163 ? -10.907 1.464 -5.367 1.00 89.88 163 VAL A CA 1
ATOM 1243 C C . VAL A 1 163 ? -11.548 0.091 -5.470 1.00 89.88 163 VAL A C 1
ATOM 1245 O O . VAL A 1 163 ? -12.541 -0.074 -6.171 1.00 89.88 163 VAL A O 1
ATOM 1248 N N . ARG A 1 164 ? -11.012 -0.868 -4.711 1.00 89.69 164 ARG A N 1
ATOM 1249 C CA . ARG A 1 164 ? -11.562 -2.214 -4.529 1.00 89.69 164 ARG A CA 1
ATOM 1250 C C . ARG A 1 164 ? -11.767 -2.505 -3.050 1.00 89.69 164 ARG A C 1
ATOM 1252 O O . ARG A 1 164 ? -10.832 -2.408 -2.261 1.00 89.69 164 ARG A O 1
ATOM 1259 N N . ARG A 1 165 ? -12.976 -2.897 -2.655 1.00 88.31 165 ARG A N 1
ATOM 1260 C CA . ARG A 1 165 ? -13.323 -3.187 -1.254 1.00 88.31 165 ARG A CA 1
ATOM 1261 C C . ARG A 1 165 ? -13.388 -4.697 -1.023 1.00 88.31 165 ARG A C 1
ATOM 1263 O O . ARG A 1 165 ? -14.004 -5.417 -1.797 1.00 88.31 165 ARG A O 1
ATOM 1270 N N . TYR A 1 166 ? -12.758 -5.157 0.049 1.00 85.31 166 TYR A N 1
ATOM 1271 C CA . TYR A 1 166 ? -12.729 -6.550 0.490 1.00 85.31 166 TYR A CA 1
ATOM 1272 C C . TYR A 1 166 ? -13.493 -6.661 1.816 1.00 85.31 166 TYR A C 1
ATOM 1274 O O . TYR A 1 166 ? -13.163 -5.935 2.752 1.00 85.31 166 TYR A O 1
ATOM 1282 N N . GLY A 1 167 ? -14.480 -7.553 1.933 1.00 77.12 167 GLY A N 1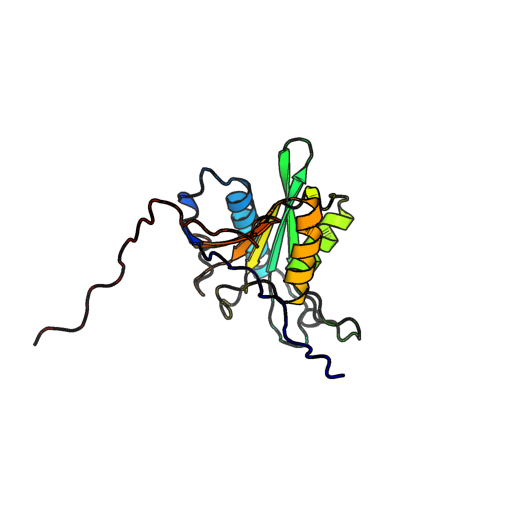
ATOM 1283 C CA . GLY A 1 167 ? -15.235 -7.797 3.172 1.00 77.12 167 GLY A CA 1
ATOM 1284 C C . GLY A 1 167 ? -16.029 -9.111 3.151 1.00 77.12 167 GLY A C 1
ATOM 1285 O O . GLY A 1 167 ? -15.979 -9.847 2.167 1.00 77.12 167 GLY A O 1
ATOM 1286 N N . GLU A 1 168 ? -16.745 -9.426 4.238 1.00 53.28 168 GLU A N 1
ATOM 1287 C CA . GLU A 1 168 ? -17.513 -10.686 4.368 1.00 53.28 168 GLU A CA 1
ATOM 1288 C C . GLU A 1 168 ? -18.687 -10.799 3.377 1.00 53.28 168 GLU A C 1
ATOM 1290 O O . GLU A 1 168 ? -18.924 -11.875 2.826 1.00 53.28 168 GLU A O 1
ATOM 1295 N N . GLU A 1 169 ? -19.393 -9.698 3.092 1.00 49.16 169 GLU A N 1
ATOM 1296 C CA . GLU A 1 169 ? -20.554 -9.695 2.183 1.00 49.16 169 GLU A CA 1
ATOM 1297 C C . GLU A 1 169 ? -20.185 -9.601 0.696 1.00 49.16 169 GLU A C 1
ATOM 1299 O O . GLU A 1 169 ? -21.028 -9.839 -0.160 1.00 49.16 169 GLU A O 1
ATOM 1304 N N . SER A 1 170 ? -18.913 -9.372 0.345 1.00 47.12 170 SER A N 1
ATOM 1305 C CA . SER A 1 170 ? -18.453 -9.273 -1.057 1.00 47.12 170 SER A CA 1
ATOM 1306 C C . SER A 1 170 ? -18.621 -10.570 -1.872 1.00 47.12 170 SER A C 1
ATOM 1308 O O . SER A 1 170 ? -18.265 -10.620 -3.048 1.00 47.12 170 SER A O 1
ATOM 1310 N N . PHE A 1 171 ? -19.145 -11.632 -1.254 1.00 43.59 171 PHE A N 1
ATOM 1311 C CA . PHE A 1 171 ? -19.474 -12.906 -1.889 1.00 43.59 171 PHE A CA 1
ATOM 1312 C C . PHE A 1 171 ? -20.979 -13.109 -2.148 1.00 43.59 171 PHE A C 1
ATOM 1314 O O . PHE A 1 171 ? -21.337 -14.115 -2.763 1.00 43.59 171 PHE A O 1
ATOM 1321 N N . LYS A 1 172 ? -21.865 -12.201 -1.706 1.00 31.88 172 LYS A N 1
ATOM 1322 C CA . LYS A 1 172 ? -23.320 -12.282 -1.919 1.00 31.88 172 LYS A CA 1
ATOM 1323 C C . LYS A 1 172 ? -23.910 -10.883 -2.160 1.00 31.88 172 LYS A C 1
ATOM 1325 O O . LYS A 1 172 ? -23.838 -10.035 -1.291 1.00 31.88 172 LYS A O 1
ATOM 1330 N N . ASP A 1 173 ? -24.528 -10.708 -3.327 1.00 33.12 173 ASP A N 1
ATOM 1331 C CA . ASP A 1 173 ? -25.287 -9.531 -3.785 1.00 33.12 173 ASP A CA 1
ATOM 1332 C C . ASP A 1 173 ? -24.514 -8.222 -4.040 1.00 33.12 173 ASP A C 1
ATOM 1334 O O . ASP A 1 173 ? -24.149 -7.467 -3.146 1.00 33.12 173 ASP A O 1
ATOM 1338 N N . VAL A 1 174 ? -24.363 -7.907 -5.332 1.00 36.22 174 VAL A N 1
ATOM 1339 C CA . VAL A 1 174 ? -23.849 -6.632 -5.849 1.00 36.22 174 VAL A CA 1
ATOM 1340 C C . VAL A 1 174 ? -25.039 -5.771 -6.287 1.00 36.22 174 VAL A C 1
ATOM 1342 O O . VAL A 1 174 ? -25.748 -6.128 -7.230 1.00 36.22 174 VAL A O 1
ATOM 1345 N N . ARG A 1 175 ? -25.270 -4.628 -5.628 1.00 28.97 175 ARG A N 1
ATOM 1346 C CA . ARG A 1 175 ? -26.129 -3.548 -6.146 1.00 28.97 175 ARG A CA 1
ATOM 1347 C C . ARG A 1 175 ? -25.259 -2.362 -6.541 1.00 28.97 175 ARG A C 1
ATOM 1349 O O . ARG A 1 175 ? -24.563 -1.809 -5.700 1.00 28.97 175 ARG A O 1
ATOM 1356 N N . ALA A 1 176 ? -25.380 -1.950 -7.802 1.00 27.45 176 ALA A N 1
ATOM 1357 C CA . ALA A 1 176 ? -24.731 -0.760 -8.337 1.00 27.45 176 ALA A CA 1
ATOM 1358 C C . ALA A 1 176 ? -25.121 0.511 -7.546 1.00 27.45 176 ALA A C 1
ATOM 1360 O O . ALA A 1 176 ? -26.306 0.680 -7.234 1.00 27.45 176 ALA A O 1
ATOM 1361 N N . PRO A 1 177 ? -24.181 1.436 -7.271 1.00 35.31 177 PRO A N 1
ATOM 1362 C CA . PRO A 1 177 ? -24.516 2.739 -6.719 1.00 35.31 177 PRO A CA 1
ATOM 1363 C C . PRO A 1 177 ? -25.283 3.584 -7.742 1.00 35.31 177 PRO A C 1
ATOM 1365 O O . PRO A 1 177 ? -24.879 3.751 -8.894 1.00 35.31 177 PRO A O 1
ATOM 1368 N N . THR A 1 178 ? -26.403 4.142 -7.299 1.00 34.59 178 THR A N 1
ATOM 1369 C CA . THR A 1 178 ? -27.127 5.224 -7.968 1.00 34.59 178 THR A CA 1
ATOM 1370 C C . THR A 1 178 ? -26.227 6.455 -8.101 1.00 34.59 178 THR A C 1
ATOM 1372 O O . THR A 1 178 ? -25.645 6.879 -7.112 1.00 34.59 178 THR A O 1
ATOM 1375 N N . SER A 1 179 ? -26.181 7.015 -9.315 1.00 35.91 179 SER A N 1
ATOM 1376 C CA . SER A 1 179 ? -25.436 8.203 -9.776 1.00 35.91 179 SER A CA 1
ATOM 1377 C C . SER A 1 179 ? -23.935 8.029 -10.049 1.00 35.91 179 SER A C 1
ATOM 1379 O O . SER A 1 179 ? -23.078 8.534 -9.331 1.00 35.91 179 SER A O 1
ATOM 1381 N N . VAL A 1 180 ? -23.632 7.400 -11.187 1.00 35.06 180 VAL A N 1
ATOM 1382 C CA . VAL A 1 180 ? -22.376 7.609 -11.918 1.00 35.06 180 VAL A CA 1
ATOM 1383 C C . VAL A 1 180 ? -22.484 8.941 -12.671 1.00 35.06 180 VAL A C 1
ATOM 1385 O O . VAL A 1 180 ? -23.288 9.066 -13.595 1.00 35.06 180 VAL A O 1
ATOM 1388 N N . SER A 1 181 ? -21.672 9.934 -12.310 1.00 36.03 181 SER A N 1
ATOM 1389 C CA . SER A 1 181 ? -21.418 11.093 -13.174 1.00 36.03 181 SER A CA 1
ATOM 1390 C C . SER A 1 181 ? -20.407 10.680 -14.245 1.00 36.03 181 SER A C 1
ATOM 1392 O O . SER A 1 181 ? -19.197 10.820 -14.080 1.00 36.03 181 SER A O 1
ATOM 1394 N N . VAL A 1 182 ? -20.899 10.134 -15.359 1.00 32.09 182 VAL A N 1
ATOM 1395 C CA . VAL A 1 182 ? -20.080 9.922 -16.557 1.00 32.09 182 VAL A CA 1
ATOM 1396 C C . VAL A 1 182 ? -19.831 11.291 -17.192 1.00 32.09 182 VAL A C 1
ATOM 1398 O O . VAL A 1 182 ? -20.650 11.771 -17.973 1.00 32.09 182 VAL A O 1
ATOM 1401 N N . ARG A 1 183 ? -18.698 11.937 -16.898 1.00 33.62 183 ARG A N 1
ATOM 1402 C CA . ARG A 1 183 ? -18.183 12.966 -17.811 1.00 33.62 183 ARG A CA 1
ATOM 1403 C C . ARG A 1 183 ? -17.541 12.258 -18.999 1.00 33.62 183 ARG A C 1
ATOM 1405 O O . ARG A 1 183 ? -16.465 11.676 -18.917 1.00 33.62 183 ARG A O 1
ATOM 1412 N N . SER A 1 184 ? -18.281 12.263 -20.100 1.00 34.91 184 SER A N 1
ATOM 1413 C CA . SER A 1 184 ? -17.904 11.709 -21.391 1.00 34.91 184 SER A CA 1
ATOM 1414 C C . SER A 1 184 ? -16.720 12.468 -21.999 1.00 34.91 184 SER A C 1
ATOM 1416 O O . SER A 1 184 ? -16.918 13.465 -22.691 1.00 34.91 184 SER A O 1
ATOM 1418 N N . SER A 1 185 ? -15.501 11.968 -21.825 1.00 36.03 185 SER A N 1
ATOM 1419 C CA . SER A 1 185 ? -14.364 12.352 -22.675 1.00 36.03 185 SER A CA 1
ATOM 1420 C C . SER A 1 185 ? -14.255 11.397 -23.867 1.00 36.03 185 SER A C 1
ATOM 1422 O O . SER A 1 185 ? -13.269 10.692 -24.027 1.00 36.03 185 SER A O 1
ATOM 1424 N N . LEU A 1 186 ? -15.313 11.338 -24.682 1.00 37.47 186 LEU A N 1
ATOM 1425 C CA . LEU A 1 186 ? -15.348 10.648 -25.977 1.00 37.47 186 LEU A CA 1
ATOM 1426 C C . LEU A 1 186 ? -16.270 11.426 -26.927 1.00 37.47 186 LEU A C 1
ATOM 1428 O O . LEU A 1 186 ? -17.459 11.140 -27.025 1.00 37.47 186 LEU A O 1
ATOM 1432 N N . LYS A 1 187 ? -15.701 12.459 -27.558 1.00 30.53 187 LYS A N 1
ATOM 1433 C CA . LYS A 1 187 ? -16.066 13.146 -28.819 1.00 30.53 187 LYS A CA 1
ATOM 1434 C C . LYS A 1 187 ? -14.952 14.196 -28.995 1.00 30.53 187 LYS A C 1
ATOM 1436 O O . LYS A 1 187 ? -14.834 15.076 -28.161 1.00 30.53 187 LYS A O 1
ATOM 1441 N N . GLN A 1 188 ? -14.039 14.098 -29.954 1.00 32.03 188 GLN A N 1
ATOM 1442 C CA . GLN A 1 188 ? -14.344 14.156 -31.377 1.00 32.03 188 GLN A CA 1
ATOM 1443 C C . GLN A 1 188 ? -13.586 13.103 -32.189 1.00 32.03 188 GLN A C 1
ATOM 1445 O O . GLN A 1 188 ? -12.362 13.030 -32.219 1.00 32.03 188 GLN A O 1
ATOM 1450 N N . VAL A 1 189 ? -14.407 12.308 -32.861 1.00 33.88 189 VAL A N 1
ATOM 1451 C CA . VAL A 1 189 ? -14.095 11.467 -34.004 1.00 33.88 189 VAL A CA 1
ATOM 1452 C C . VAL A 1 189 ? -13.794 12.371 -35.202 1.00 33.88 189 VAL A C 1
ATOM 1454 O O . VAL A 1 189 ? -14.497 13.349 -35.443 1.00 33.88 189 VAL A O 1
ATOM 1457 N N . VAL A 1 190 ? -12.712 12.024 -35.896 1.00 38.12 190 VAL A N 1
ATOM 1458 C CA . VAL A 1 190 ? -12.554 12.017 -37.357 1.00 38.12 190 VAL A CA 1
ATOM 1459 C C . VAL A 1 190 ? -13.866 12.271 -38.109 1.00 38.12 190 VAL A C 1
ATOM 1461 O O . VAL A 1 190 ? -14.655 11.353 -38.257 1.00 38.12 190 VAL A O 1
ATOM 1464 N N . GLU A 1 191 ? -14.074 13.484 -38.616 1.00 31.88 191 GLU A N 1
ATOM 1465 C CA . GLU A 1 191 ? -14.860 13.756 -39.830 1.00 31.88 191 GLU A CA 1
ATOM 1466 C C . GLU A 1 191 ? -14.845 15.261 -40.116 1.00 31.88 191 GLU A C 1
ATOM 1468 O O . GLU A 1 191 ? -15.529 16.026 -39.440 1.00 31.88 191 GLU A O 1
ATOM 1473 N N . GLN A 1 192 ? -14.052 15.679 -41.109 1.00 32.03 192 GLN A N 1
ATOM 1474 C CA . GLN A 1 192 ? -14.461 16.613 -42.166 1.00 32.03 192 GLN A CA 1
ATOM 1475 C C . GLN A 1 192 ? -13.307 16.852 -43.154 1.00 32.03 192 GLN A C 1
ATOM 1477 O O . GLN A 1 192 ? -12.272 17.382 -42.767 1.00 32.03 192 GLN A O 1
ATOM 1482 N N . ALA A 1 193 ? -13.585 16.456 -44.403 1.00 37.81 193 ALA A N 1
ATOM 1483 C CA . ALA A 1 193 ? -13.125 17.001 -45.689 1.00 37.81 193 ALA A CA 1
ATOM 1484 C C . ALA A 1 193 ? -11.616 17.116 -45.972 1.00 37.81 193 ALA A C 1
ATOM 1486 O O . ALA A 1 193 ? -10.956 18.034 -45.441 1.00 37.81 193 ALA A O 1
#

Foldseek 3Di:
DDDDDDDDDDDFDWDWDKDFLVVVPPPVQVVVQLVVQVVVLVVVVVDDDDCQFVVPPSFKKKKWWWFADPVRDIDTQIFIKGAHPDPVGTRHRQNRSVVSCVVVVGDLLRTAEMEMERSQLPDAFDDDDPVVVVVVQVSQVRNQKHKYWGGHGSPSPSRMIIITMDGDCSRDDDDDDPDDPPPDPDDDDDDDD

Organism: Symbiodinium pilosum (NCBI:txid2952)

Radius of gyration: 18.94 Å; chains: 1; bounding box: 47×62×65 Å

Sequence (193 aa):
MRRSFNSLGSLAAVEDLSWDVDDMETEPEIVFAVNALQELFARWQQAETDNFWQRKSHKVVLSVVVCARENGTLVAMPGMNTEVALTAGSLCAERAGIARAATEFFHAKAIKVIAVIDPSGGIAPLWPCKVCQEWLSKLCGQSGKITVVAFPGAENDFQRVVVRRYGEESFKDVRAPTSVSVRSSLKQVVEQA

InterPro domains:
  IPR016193 Cytidine deaminase-like [SSF53927] (64-153)
  IPR032723 Deaminase, LmjF36.5940-like [PF14421] (45-117)